Protein AF-A0A078JIL0-F1 (afdb_monomer)

Secondary structure (DSSP, 8-state):
--TT--EEEEEE-S-HH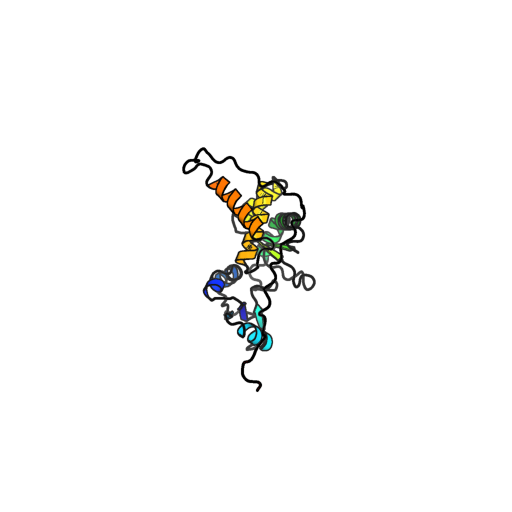HHHT-GGGHHHHHTT--EEEE-SHHHHHHHHHH-EETTEEEEETTSTT----GGGHHHHHHHHHHHHHHHHHHHHHHGGG-SEEEES--TTS-STTTTS-EEEE-TTSHHHHHHHHHHHH-TT-HHHHHHHHHHHHHHHHHTTPPPS-HHHHHHHHHHHHHHHHTTTT---TT-------------------PPPP------S---

Structure (mmCIF, N/CA/C/O backbone):
data_AF-A0A078JIL0-F1
#
_entry.id   AF-A0A078JIL0-F1
#
loop_
_atom_site.group_PDB
_atom_site.id
_atom_site.type_symbol
_atom_site.label_atom_id
_atom_site.label_alt_id
_atom_site.label_comp_id
_atom_site.label_asym_id
_atom_site.label_entity_id
_atom_site.label_seq_id
_atom_site.pdbx_PDB_ins_code
_atom_site.Cartn_x
_atom_site.Cartn_y
_atom_site.Cartn_z
_atom_site.occupancy
_atom_site.B_iso_or_equiv
_atom_site.auth_seq_id
_atom_site.auth_comp_id
_atom_site.auth_asym_id
_atom_site.auth_atom_id
_atom_site.pdbx_PDB_model_num
ATOM 1 N N . MET A 1 1 ? -12.314 -9.730 21.162 1.00 67.81 1 MET A N 1
ATOM 2 C CA . MET A 1 1 ? -11.232 -8.753 21.439 1.00 67.81 1 MET A CA 1
ATOM 3 C C . MET A 1 1 ? -10.181 -9.348 22.354 1.00 67.81 1 MET A C 1
ATOM 5 O O . MET A 1 1 ? -10.511 -9.734 23.473 1.00 67.81 1 MET A O 1
ATOM 9 N N . GLY A 1 2 ? -8.945 -9.432 21.860 1.00 70.81 2 GLY A N 1
ATOM 10 C CA . GLY A 1 2 ? -7.789 -9.872 22.643 1.00 70.81 2 GLY A CA 1
ATOM 11 C C . GLY A 1 2 ? -7.428 -8.885 23.757 1.00 70.81 2 GLY A C 1
ATOM 12 O O . GLY A 1 2 ? -7.808 -7.714 23.710 1.00 70.81 2 GLY A O 1
ATOM 13 N N . GLU A 1 3 ? -6.683 -9.351 24.760 1.00 68.12 3 GLU A N 1
ATOM 14 C CA . GLU A 1 3 ? -6.354 -8.571 25.967 1.00 68.12 3 GLU A CA 1
ATOM 15 C C . GLU A 1 3 ? -5.571 -7.276 25.661 1.00 68.12 3 GLU A C 1
ATOM 17 O O . GLU A 1 3 ? -5.754 -6.270 26.345 1.00 68.12 3 GLU A O 1
ATOM 22 N N . ASN A 1 4 ? -4.792 -7.254 24.572 1.00 71.50 4 ASN A N 1
ATOM 23 C CA . ASN A 1 4 ? -3.968 -6.110 24.158 1.00 71.50 4 ASN A CA 1
ATOM 24 C C . ASN A 1 4 ? -4.662 -5.144 23.174 1.00 71.50 4 ASN A C 1
ATOM 26 O O . ASN A 1 4 ? -4.072 -4.146 22.758 1.00 71.50 4 ASN A O 1
ATOM 30 N N . GLN A 1 5 ? -5.918 -5.397 22.792 1.00 79.62 5 GLN A N 1
ATOM 31 C CA . GLN A 1 5 ? -6.613 -4.595 21.785 1.00 79.62 5 GLN A CA 1
ATOM 32 C C . GLN A 1 5 ? -7.115 -3.258 22.364 1.00 79.62 5 GLN A C 1
ATOM 34 O O . GLN A 1 5 ? -8.039 -3.201 23.185 1.00 79.62 5 GLN A O 1
ATOM 39 N N . LYS A 1 6 ? -6.519 -2.143 21.919 1.00 82.19 6 LYS A N 1
ATOM 40 C CA . LYS A 1 6 ? -6.830 -0.783 22.407 1.00 82.19 6 LYS A CA 1
ATOM 41 C C . LYS A 1 6 ? -8.013 -0.117 21.685 1.00 82.19 6 LYS A C 1
ATOM 43 O O . LYS A 1 6 ? -8.635 0.769 22.269 1.00 82.19 6 LYS A O 1
ATOM 48 N N . ALA A 1 7 ? -8.361 -0.566 20.477 1.00 88.31 7 ALA A N 1
ATOM 49 C CA . ALA A 1 7 ? -9.376 0.053 19.621 1.00 88.31 7 ALA A CA 1
ATOM 50 C C . ALA A 1 7 ? -10.274 -0.971 18.903 1.00 88.31 7 ALA A C 1
ATOM 52 O O . ALA A 1 7 ? -9.952 -2.157 18.815 1.00 88.31 7 ALA A O 1
ATOM 53 N N . ILE A 1 8 ? -11.410 -0.496 18.389 1.00 91.06 8 ILE A N 1
ATOM 54 C CA . ILE A 1 8 ? -12.282 -1.241 17.479 1.00 91.06 8 ILE A CA 1
ATOM 55 C C . ILE A 1 8 ? -11.855 -0.907 16.052 1.00 91.06 8 ILE A C 1
ATOM 57 O O . ILE A 1 8 ? -12.024 0.227 15.607 1.00 91.06 8 ILE A O 1
ATOM 61 N N . TYR A 1 9 ? -11.300 -1.885 15.349 1.00 91.81 9 TYR A N 1
ATOM 62 C CA . TYR A 1 9 ? -10.817 -1.700 13.987 1.00 91.81 9 TYR A CA 1
ATOM 63 C C . TYR A 1 9 ? -11.948 -1.919 12.985 1.00 91.81 9 TYR A C 1
ATOM 65 O O . TYR A 1 9 ? -12.715 -2.878 13.114 1.00 91.81 9 TYR A O 1
ATOM 73 N N . TYR A 1 10 ? -12.060 -1.038 11.996 1.00 92.38 10 TYR A N 1
ATOM 74 C CA . TYR A 1 10 ? -13.044 -1.159 10.925 1.00 92.38 10 TYR A CA 1
ATOM 75 C C . TYR A 1 10 ? -12.437 -0.853 9.557 1.00 92.38 10 TYR A C 1
ATOM 77 O O . TYR A 1 10 ? -11.422 -0.169 9.459 1.00 92.38 10 TYR A O 1
ATOM 85 N N . LEU A 1 11 ? -13.082 -1.366 8.512 1.00 91.88 11 LEU A N 1
ATOM 86 C CA . LEU A 1 11 ? -12.765 -1.090 7.116 1.00 91.88 11 LEU A CA 1
ATOM 87 C C . LEU A 1 11 ? -14.054 -0.742 6.370 1.00 91.88 11 LEU A C 1
ATOM 89 O O . LEU A 1 11 ? -15.005 -1.527 6.390 1.00 91.88 11 LEU A O 1
ATOM 93 N N . VAL A 1 12 ? -14.065 0.410 5.702 1.00 89.94 12 VAL A N 1
ATOM 94 C CA . VAL A 1 12 ? -15.150 0.820 4.801 1.00 89.94 12 VAL A CA 1
ATOM 95 C C . VAL A 1 12 ? -14.868 0.273 3.409 1.00 89.94 12 VAL A C 1
ATOM 97 O O . VAL A 1 12 ? -13.796 0.508 2.858 1.00 89.94 12 VAL A O 1
ATOM 100 N N . THR A 1 13 ? -15.819 -0.464 2.839 1.00 89.00 13 THR A N 1
ATOM 101 C CA . THR A 1 13 ? -15.716 -1.015 1.478 1.00 89.00 13 THR A CA 1
ATOM 102 C C . THR A 1 13 ? -17.065 -1.009 0.771 1.00 89.00 13 THR A C 1
ATOM 104 O O . THR A 1 13 ? -18.107 -0.855 1.392 1.00 89.00 13 THR A O 1
ATOM 107 N N . ASP A 1 14 ? -17.050 -1.238 -0.536 1.00 87.25 14 ASP A N 1
ATOM 108 C CA . ASP A 1 14 ? -18.238 -1.412 -1.373 1.00 87.25 14 ASP A CA 1
ATOM 109 C C . ASP A 1 14 ? -18.895 -2.796 -1.224 1.00 87.25 14 ASP A C 1
ATOM 111 O O . ASP A 1 14 ? -20.084 -2.971 -1.492 1.00 87.25 14 ASP A O 1
ATOM 115 N N . SER A 1 15 ? -18.125 -3.818 -0.836 1.00 90.00 15 SER A N 1
ATOM 116 C CA . SER A 1 15 ? -18.624 -5.183 -0.712 1.00 90.00 15 SER A CA 1
ATOM 117 C C . SER A 1 15 ? -17.798 -6.035 0.245 1.00 90.00 15 SER A C 1
ATOM 119 O O . SER A 1 15 ? -16.582 -5.902 0.367 1.00 90.00 15 SER A O 1
ATOM 121 N N . LEU A 1 16 ? -18.444 -7.044 0.834 1.00 89.19 16 LEU A N 1
ATOM 122 C CA . LEU A 1 16 ? -17.782 -8.023 1.702 1.00 89.19 16 LEU A CA 1
ATOM 123 C C . LEU A 1 16 ? -16.664 -8.799 0.980 1.00 89.19 16 LEU A C 1
ATOM 125 O O . LEU A 1 16 ? -15.709 -9.255 1.607 1.00 89.19 16 LEU A O 1
ATOM 129 N N . LYS A 1 17 ? -16.773 -8.954 -0.346 1.00 89.19 17 LYS A N 1
ATOM 130 C CA . LYS A 1 17 ? -15.728 -9.579 -1.164 1.00 89.19 17 LYS A CA 1
ATOM 131 C C . LYS A 1 17 ? -14.487 -8.688 -1.238 1.00 89.19 17 LYS A C 1
ATOM 133 O O . LYS A 1 17 ? -13.397 -9.192 -1.000 1.00 89.19 17 LYS A O 1
ATOM 138 N N . SER A 1 18 ? -14.683 -7.402 -1.526 1.00 86.75 18 SER A N 1
ATOM 139 C CA . SER A 1 18 ? -13.628 -6.385 -1.573 1.00 86.75 18 SER A CA 1
ATOM 140 C C . SER A 1 18 ? -12.918 -6.261 -0.224 1.00 86.75 18 SER A C 1
ATOM 142 O O . SER A 1 18 ? -11.694 -6.370 -0.167 1.00 86.75 18 SER A O 1
ATOM 144 N N . ALA A 1 19 ? -13.692 -6.206 0.870 1.00 87.38 19 ALA A N 1
ATOM 145 C CA . ALA A 1 19 ? -13.164 -6.187 2.231 1.00 87.38 19 ALA A CA 1
ATOM 146 C C . ALA A 1 19 ? -12.194 -7.339 2.492 1.00 87.38 19 ALA A C 1
ATOM 148 O O . ALA A 1 19 ? -11.069 -7.104 2.905 1.00 87.38 19 ALA A O 1
ATOM 149 N N . LYS A 1 20 ? -12.587 -8.582 2.192 1.00 87.12 20 LYS A N 1
ATOM 150 C CA . LYS A 1 20 ? -11.756 -9.771 2.454 1.00 87.12 20 LYS A CA 1
ATOM 151 C C . LYS A 1 20 ? -10.456 -9.828 1.654 1.00 87.12 20 LYS A C 1
ATOM 153 O O . LYS A 1 20 ? -9.534 -10.515 2.079 1.00 87.12 20 LYS A O 1
ATOM 158 N N . SER A 1 21 ? -10.401 -9.177 0.495 1.00 86.44 21 SER A N 1
ATOM 159 C CA . SER A 1 21 ? -9.201 -9.104 -0.347 1.00 86.44 21 SER A CA 1
ATOM 160 C C . SER A 1 21 ? -8.357 -7.854 -0.098 1.00 86.44 21 SER A C 1
ATOM 162 O O . SER A 1 21 ? -7.352 -7.670 -0.780 1.00 86.44 21 SER A O 1
ATOM 164 N N . ALA A 1 22 ? -8.767 -6.980 0.824 1.00 87.25 22 ALA A N 1
ATOM 165 C CA . ALA A 1 22 ? -8.085 -5.719 1.052 1.00 87.25 22 ALA A CA 1
ATOM 166 C C . ALA A 1 22 ? -6.685 -5.947 1.657 1.00 87.25 22 ALA A C 1
ATOM 168 O O . ALA A 1 22 ? -6.565 -6.666 2.656 1.00 87.25 22 ALA A O 1
ATOM 169 N N . PRO A 1 23 ? -5.637 -5.293 1.121 1.00 85.62 23 PRO A N 1
ATOM 170 C CA . PRO A 1 23 ? -4.260 -5.477 1.591 1.00 85.62 23 PRO A CA 1
ATOM 171 C C . PRO A 1 23 ? -4.077 -5.044 3.054 1.00 85.62 23 PRO A C 1
ATOM 173 O O . PRO A 1 23 ? -3.276 -5.620 3.787 1.00 85.62 23 PRO A O 1
ATOM 176 N N . PHE A 1 24 ? -4.882 -4.084 3.518 1.00 84.38 24 PHE A N 1
ATOM 177 C CA . PHE A 1 24 ? -4.839 -3.561 4.886 1.00 84.38 24 PHE A CA 1
ATOM 178 C C . PHE A 1 24 ? -5.140 -4.617 5.961 1.00 84.38 24 PHE A C 1
ATOM 180 O O . PHE A 1 24 ? -4.780 -4.430 7.118 1.00 84.38 24 PHE A O 1
ATOM 187 N N . LEU A 1 25 ? -5.783 -5.737 5.608 1.00 86.75 25 LEU A N 1
ATOM 188 C CA . LEU A 1 25 ? -6.147 -6.778 6.571 1.00 86.75 25 LEU A CA 1
ATOM 189 C C . LEU A 1 25 ? -5.020 -7.752 6.906 1.00 86.75 25 LEU A C 1
ATOM 191 O O . LEU A 1 25 ? -5.106 -8.411 7.941 1.00 86.75 25 LEU A O 1
ATOM 195 N N . GLU A 1 26 ? -3.988 -7.875 6.069 1.00 83.69 26 GLU A N 1
ATOM 196 C CA . GLU A 1 26 ? -2.999 -8.955 6.191 1.00 83.69 26 GLU A CA 1
ATOM 197 C C . GLU A 1 26 ? -2.351 -8.993 7.582 1.00 83.69 26 GLU A C 1
ATOM 199 O O . GLU A 1 26 ? -2.325 -10.042 8.230 1.00 83.69 26 GLU A O 1
ATOM 204 N N . LYS A 1 27 ? -1.904 -7.833 8.085 1.00 80.88 27 LYS A N 1
ATOM 205 C CA . LYS A 1 27 ? -1.253 -7.716 9.400 1.00 80.88 27 LYS A CA 1
ATOM 206 C C . LYS A 1 27 ? -2.227 -7.975 10.557 1.00 80.88 27 LYS A C 1
ATOM 208 O O . LYS A 1 27 ? -1.832 -8.578 11.551 1.00 80.88 27 LYS A O 1
ATOM 213 N N . LEU A 1 28 ? -3.493 -7.562 10.437 1.00 85.56 28 LEU A N 1
ATOM 214 C CA . LEU A 1 28 ? -4.501 -7.782 11.484 1.00 85.56 28 LEU A CA 1
ATOM 215 C C . LEU A 1 28 ? -4.923 -9.250 11.558 1.00 85.56 28 LEU A C 1
ATOM 217 O O . LEU A 1 28 ? -5.034 -9.787 12.655 1.00 85.56 28 LEU A O 1
ATOM 221 N N . ILE A 1 29 ? -5.070 -9.920 10.411 1.00 85.69 29 ILE A N 1
ATOM 222 C CA . ILE A 1 29 ? -5.363 -11.358 10.345 1.00 85.69 29 ILE A CA 1
ATOM 223 C C . ILE A 1 29 ? -4.210 -12.165 10.953 1.00 85.69 29 ILE A C 1
ATOM 225 O O . ILE A 1 29 ? -4.453 -13.083 11.732 1.00 85.69 29 ILE A O 1
ATOM 229 N N . GLN A 1 30 ? -2.955 -11.811 10.651 1.00 83.19 30 GLN A N 1
ATOM 230 C CA . GLN A 1 30 ? -1.781 -12.471 11.242 1.00 83.19 30 GLN A CA 1
ATOM 231 C C . GLN A 1 30 ? -1.722 -12.328 12.770 1.00 83.19 30 GLN A C 1
ATOM 233 O O . GLN A 1 30 ? -1.252 -13.241 13.446 1.00 83.19 30 GLN A O 1
ATOM 238 N N . LYS A 1 31 ? -2.204 -11.201 13.307 1.00 81.94 31 LYS A N 1
ATOM 239 C CA . LYS A 1 31 ? -2.272 -10.923 14.750 1.00 81.94 31 LYS A CA 1
ATOM 240 C C . LYS A 1 31 ? -3.580 -11.387 15.411 1.00 81.94 31 LYS A C 1
ATOM 242 O O . LYS A 1 31 ? -3.782 -11.090 16.584 1.00 81.94 31 LYS A O 1
ATOM 247 N N . ASP A 1 32 ? -4.450 -12.094 14.683 1.00 85.50 32 ASP A N 1
ATOM 248 C CA . ASP A 1 32 ? -5.774 -12.546 15.149 1.00 85.50 32 ASP A CA 1
ATOM 249 C C . ASP A 1 32 ? -6.650 -11.397 15.699 1.00 85.50 32 ASP A C 1
ATOM 251 O O . ASP A 1 32 ? -7.356 -11.515 16.702 1.00 85.50 32 ASP A O 1
ATOM 255 N N . ILE A 1 33 ? -6.574 -10.230 15.049 1.00 87.62 33 ILE A N 1
ATOM 256 C CA . ILE A 1 33 ? -7.348 -9.038 15.402 1.00 87.62 33 ILE A CA 1
ATOM 257 C C . ILE A 1 33 ? -8.607 -8.974 14.536 1.00 87.62 33 ILE A C 1
ATOM 259 O O . ILE A 1 33 ? -8.550 -8.922 13.307 1.00 87.62 33 ILE A O 1
ATOM 263 N N . GLU A 1 34 ? -9.762 -8.922 15.196 1.00 89.81 34 GLU A N 1
ATOM 264 C CA . GLU A 1 34 ? -11.067 -8.797 14.543 1.00 89.81 34 GLU A CA 1
ATOM 265 C C . GLU A 1 34 ? -11.263 -7.395 13.937 1.00 89.81 34 GLU A C 1
ATOM 267 O O . GLU A 1 34 ? -11.002 -6.379 14.593 1.00 89.81 34 GLU A O 1
ATOM 272 N N . VAL A 1 35 ? -11.790 -7.348 12.707 1.00 91.88 35 VAL A N 1
ATOM 273 C CA . VAL A 1 35 ? -12.100 -6.113 11.967 1.00 91.88 35 VAL A CA 1
ATOM 274 C C . VAL A 1 35 ? -13.572 -6.092 11.569 1.00 91.88 35 VAL A C 1
ATOM 276 O O . VAL A 1 35 ? -14.095 -7.070 11.036 1.00 91.88 35 VAL A O 1
ATOM 279 N N . LEU A 1 36 ? -14.237 -4.961 11.803 1.00 92.81 36 LEU A N 1
ATOM 280 C CA . LEU A 1 36 ? -15.607 -4.714 11.357 1.00 92.81 36 LEU A CA 1
ATOM 281 C C . LEU A 1 36 ? -15.622 -4.255 9.895 1.00 92.81 36 LEU A C 1
ATOM 283 O O . LEU A 1 36 ? -14.975 -3.271 9.545 1.00 92.81 36 LEU A O 1
ATOM 287 N N . TYR A 1 37 ? -16.390 -4.933 9.047 1.00 93.75 37 TYR A N 1
ATOM 288 C CA . TYR A 1 37 ? -16.611 -4.492 7.670 1.00 93.75 37 TYR A CA 1
ATOM 289 C C . TYR A 1 37 ? -17.850 -3.614 7.601 1.00 93.75 37 TYR A C 1
ATOM 291 O O . TYR A 1 37 ? -18.946 -4.063 7.931 1.00 93.75 37 TYR A O 1
ATOM 299 N N . LEU A 1 38 ? -17.649 -2.376 7.167 1.00 93.38 38 LEU A N 1
ATOM 300 C CA . LEU A 1 38 ? -18.703 -1.408 6.909 1.00 93.38 38 LEU A CA 1
ATOM 301 C C . LEU A 1 38 ? -18.930 -1.402 5.399 1.00 93.38 38 LEU A C 1
ATOM 303 O O . LEU A 1 38 ? -18.015 -1.083 4.639 1.00 93.38 38 LEU A O 1
ATOM 307 N N . VAL A 1 39 ? -20.105 -1.850 4.968 1.00 92.75 39 VAL A N 1
ATOM 308 C CA . VAL A 1 39 ? -20.420 -2.054 3.541 1.00 92.75 39 VAL A CA 1
ATOM 309 C C . VAL A 1 39 ? -21.544 -1.151 3.060 1.00 92.75 39 VAL A C 1
ATOM 311 O O . VAL A 1 39 ? -21.754 -1.016 1.856 1.00 92.75 39 VAL A O 1
ATOM 314 N N . GLU A 1 40 ? -22.274 -0.526 3.984 1.00 91.50 40 GLU A N 1
ATOM 315 C CA . GLU A 1 40 ? -23.326 0.420 3.654 1.00 91.50 40 GLU A CA 1
ATOM 316 C C . GLU A 1 40 ? -22.821 1.859 3.843 1.00 91.50 40 GLU A C 1
ATOM 318 O O . GLU A 1 40 ? -22.166 2.157 4.842 1.00 91.50 40 GLU A O 1
ATOM 323 N N . PRO A 1 41 ? -23.166 2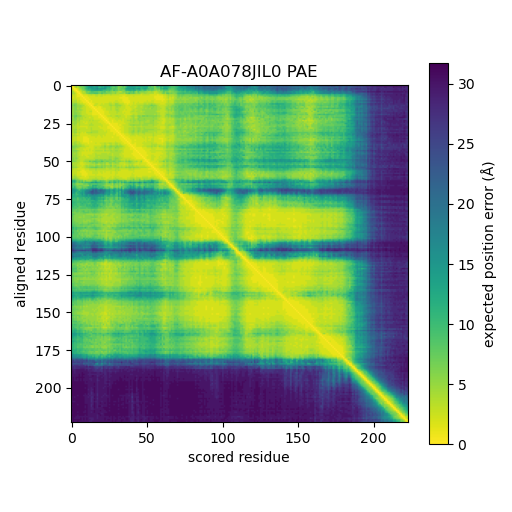.809 2.950 1.00 87.38 41 PRO A N 1
ATOM 324 C CA . PRO A 1 41 ? -22.742 4.208 3.086 1.00 87.38 41 PRO A CA 1
ATOM 325 C C . PRO A 1 41 ? -23.137 4.866 4.419 1.00 87.38 41 PRO A C 1
ATOM 327 O O . PRO A 1 41 ? -22.488 5.804 4.875 1.00 87.38 41 PRO A O 1
ATOM 330 N N . ILE A 1 42 ? -24.215 4.389 5.052 1.00 91.12 42 ILE A N 1
ATOM 331 C CA . ILE A 1 42 ? -24.677 4.898 6.349 1.00 91.12 42 ILE A CA 1
ATOM 332 C C . ILE A 1 42 ? -23.791 4.440 7.516 1.00 91.12 42 ILE A C 1
ATOM 334 O O . ILE A 1 42 ? -23.731 5.129 8.536 1.00 91.12 42 ILE A O 1
ATOM 338 N N . ASP A 1 43 ? -23.083 3.318 7.367 1.00 92.38 43 ASP A N 1
ATOM 339 C CA . ASP A 1 43 ? -22.259 2.724 8.419 1.00 92.38 43 ASP A CA 1
ATOM 340 C C . ASP A 1 43 ? -21.114 3.655 8.817 1.00 92.38 43 ASP A C 1
ATOM 342 O O . ASP A 1 43 ? -20.862 3.874 10.003 1.00 92.38 43 ASP A O 1
ATOM 346 N N . GLU A 1 44 ? -20.443 4.250 7.826 1.00 87.06 44 GLU A N 1
ATOM 347 C CA . GLU A 1 44 ? -19.331 5.168 8.065 1.00 87.06 44 GLU A CA 1
ATOM 348 C C . GLU A 1 44 ? -19.796 6.385 8.874 1.00 87.06 44 GLU A C 1
ATOM 350 O O . GLU A 1 44 ? -19.199 6.731 9.896 1.00 87.06 44 GLU A O 1
ATOM 355 N N . VAL A 1 45 ? -20.920 6.987 8.476 1.00 90.06 45 VAL A N 1
ATOM 356 C CA . VAL A 1 45 ? -21.515 8.132 9.177 1.00 90.06 45 VAL A CA 1
ATOM 357 C C . VAL A 1 45 ? -21.930 7.745 10.601 1.00 90.06 45 VAL A C 1
ATOM 359 O O . VAL A 1 45 ? -21.745 8.524 11.540 1.00 90.06 45 VAL A O 1
ATOM 362 N N . ALA A 1 46 ? -22.470 6.540 10.794 1.00 92.12 46 ALA A N 1
ATOM 363 C CA . ALA A 1 46 ? -22.858 6.047 12.110 1.00 92.12 46 ALA A CA 1
ATOM 364 C C . ALA A 1 46 ? -21.644 5.889 13.040 1.00 92.12 46 ALA A C 1
ATOM 366 O O . ALA A 1 46 ? -21.671 6.373 14.174 1.00 92.12 46 ALA A O 1
ATOM 367 N N . ILE A 1 47 ? -20.564 5.272 12.557 1.00 91.44 47 ILE A N 1
ATOM 368 C CA . ILE A 1 47 ? -19.338 5.055 13.333 1.00 91.44 47 ILE A CA 1
ATOM 369 C C . ILE A 1 47 ? -18.617 6.371 13.646 1.00 91.44 47 ILE A C 1
ATOM 371 O O . ILE A 1 47 ? -18.189 6.576 14.787 1.00 91.44 47 ILE A O 1
ATOM 375 N N . GLN A 1 48 ? -18.544 7.296 12.683 1.00 87.00 48 GLN A N 1
ATOM 376 C CA . GLN A 1 48 ? -17.961 8.625 12.896 1.00 87.00 48 GLN A CA 1
ATOM 377 C C . GLN A 1 48 ? -18.702 9.414 13.990 1.00 87.00 48 GLN A C 1
ATOM 379 O O . GLN A 1 48 ? -18.065 10.079 14.809 1.00 87.00 48 GLN A O 1
ATOM 384 N N . ASN A 1 49 ? -20.033 9.299 14.053 1.00 90.62 49 ASN A N 1
ATOM 385 C CA . ASN A 1 49 ? -20.846 9.947 15.086 1.00 90.62 49 ASN A CA 1
ATOM 386 C C . ASN A 1 49 ? -20.785 9.237 16.444 1.00 90.62 49 ASN A C 1
ATOM 388 O O . ASN A 1 49 ? -20.865 9.895 17.481 1.00 90.62 49 ASN A O 1
ATOM 392 N N . LEU A 1 50 ? -20.652 7.907 16.457 1.00 90.25 50 LEU A N 1
ATOM 393 C CA . LEU A 1 50 ? -20.590 7.124 17.691 1.00 90.25 50 LEU A CA 1
ATOM 394 C C . LEU A 1 50 ? -19.304 7.409 18.481 1.00 90.25 50 LEU A C 1
ATOM 396 O O . LEU A 1 50 ? -19.348 7.424 19.709 1.00 90.25 50 LEU A O 1
ATOM 400 N N . GLN A 1 51 ? -18.189 7.672 17.783 1.00 84.44 51 GLN A N 1
ATOM 401 C CA . GLN A 1 51 ? -16.834 7.962 18.292 1.00 84.44 51 GLN A CA 1
ATOM 402 C C . GLN A 1 51 ? -16.199 6.853 19.147 1.00 84.44 51 GLN A C 1
ATOM 404 O O . GLN A 1 51 ? -15.076 6.421 18.878 1.00 84.44 51 GLN A O 1
ATOM 409 N N . THR A 1 52 ? -16.893 6.388 20.187 1.00 91.19 52 THR A N 1
ATOM 410 C CA . THR A 1 52 ? -16.431 5.357 21.114 1.00 91.19 52 THR A CA 1
ATOM 411 C C . THR A 1 52 ? -17.541 4.381 21.479 1.00 91.19 52 THR A C 1
ATOM 413 O O . THR A 1 52 ? -18.711 4.739 21.584 1.00 91.19 52 THR A O 1
ATOM 416 N N . TYR A 1 53 ? -17.159 3.137 21.742 1.00 90.81 53 TYR A N 1
ATOM 417 C CA . TYR A 1 53 ? -18.035 2.126 22.317 1.00 90.81 53 TYR A CA 1
ATOM 418 C C . TYR A 1 53 ? -17.295 1.410 23.443 1.00 90.81 53 TYR A C 1
ATOM 420 O O . TYR A 1 53 ? -16.198 0.898 23.234 1.00 90.81 53 TYR A O 1
ATOM 428 N N . LYS A 1 54 ? -17.879 1.390 24.649 1.00 89.94 54 LYS A N 1
ATOM 429 C CA . LYS A 1 54 ? -17.247 0.817 25.856 1.00 89.94 54 LYS A CA 1
ATOM 430 C C . LYS A 1 54 ? -15.805 1.315 26.056 1.00 89.94 54 LYS A C 1
ATOM 432 O O . LYS A 1 54 ? -14.893 0.517 26.239 1.00 89.94 54 LYS A O 1
ATOM 437 N N . GLU A 1 55 ? -15.612 2.633 25.955 1.00 87.06 55 GLU A N 1
ATOM 438 C CA . GLU A 1 55 ? -14.312 3.318 26.105 1.00 87.06 55 GLU A CA 1
ATOM 439 C C . GLU A 1 55 ? -13.272 3.000 25.011 1.00 87.06 55 GLU A C 1
ATOM 441 O O . GLU A 1 55 ? -12.144 3.489 25.062 1.00 87.06 55 GLU A O 1
ATOM 446 N N . LYS A 1 56 ? -13.642 2.230 23.981 1.00 88.88 56 LYS A N 1
ATOM 447 C CA . LYS A 1 56 ? -12.789 1.932 22.826 1.00 88.88 56 LYS A CA 1
ATOM 448 C C . LYS A 1 56 ? -13.147 2.850 21.666 1.00 88.88 56 LYS A C 1
ATOM 450 O O . LYS A 1 56 ? -14.320 2.988 21.323 1.00 88.88 56 LYS A O 1
ATOM 455 N N . LYS A 1 57 ? -12.137 3.472 21.059 1.00 90.88 57 LYS A N 1
ATOM 456 C CA . LYS A 1 57 ? -12.292 4.285 19.844 1.00 90.88 57 LYS A CA 1
ATOM 457 C C . LYS A 1 57 ? -12.432 3.394 18.615 1.00 90.88 57 LYS A C 1
ATOM 459 O O . LYS A 1 57 ? -11.866 2.301 18.590 1.00 90.88 57 LYS A O 1
ATOM 464 N N . PHE A 1 58 ? -13.141 3.885 17.606 1.00 90.62 58 PHE A N 1
ATOM 465 C CA . PHE A 1 58 ? -13.137 3.285 16.277 1.00 90.62 58 PHE A CA 1
ATOM 466 C C . PHE A 1 58 ? -11.933 3.786 15.479 1.00 90.62 58 PHE A C 1
ATOM 468 O O . PHE A 1 58 ? -11.697 4.992 15.419 1.00 90.62 58 PHE A O 1
ATOM 475 N N . VAL A 1 59 ? -11.183 2.865 14.877 1.00 89.06 59 VAL A N 1
ATOM 476 C CA . VAL A 1 59 ? -9.994 3.153 14.066 1.00 89.06 59 VAL A CA 1
ATOM 477 C C . VAL A 1 59 ? -10.174 2.522 12.693 1.00 89.06 59 VAL A C 1
ATOM 479 O O . VAL A 1 59 ? -10.465 1.332 12.584 1.00 89.06 59 VAL A O 1
ATOM 482 N N . ASP A 1 60 ? -10.024 3.344 11.661 1.00 88.31 60 ASP A N 1
ATOM 483 C CA . ASP A 1 60 ? -10.083 2.919 10.267 1.00 88.31 60 ASP A CA 1
ATOM 484 C C . ASP A 1 60 ? -8.735 2.323 9.870 1.00 88.31 60 ASP A C 1
ATOM 486 O O . ASP A 1 60 ? -7.710 2.995 9.966 1.00 88.31 60 ASP A O 1
ATOM 490 N N . ILE A 1 61 ? -8.726 1.069 9.431 1.00 88.12 61 ILE A N 1
ATOM 491 C CA . ILE A 1 61 ? -7.479 0.380 9.077 1.00 88.12 61 ILE A CA 1
ATOM 492 C C . ILE A 1 61 ? -6.921 0.791 7.713 1.00 88.12 61 ILE A C 1
ATOM 494 O O . ILE A 1 61 ? -5.796 0.424 7.392 1.00 88.12 61 ILE A O 1
ATOM 498 N N . SER A 1 62 ? -7.700 1.507 6.896 1.00 82.94 62 SER A N 1
ATOM 499 C CA . SER A 1 62 ? -7.214 2.073 5.631 1.00 82.94 62 SER A CA 1
ATOM 500 C C . SER A 1 62 ? -6.411 3.363 5.834 1.00 82.94 62 SER A C 1
ATOM 502 O O . SER A 1 62 ? -5.795 3.867 4.894 1.00 82.94 62 SER A O 1
ATOM 504 N N . LYS A 1 63 ? -6.421 3.912 7.056 1.00 79.56 63 LYS A N 1
ATOM 505 C CA . LYS A 1 63 ? -5.704 5.135 7.409 1.00 79.56 63 LYS A CA 1
ATOM 506 C C . LYS A 1 63 ? -4.318 4.829 7.966 1.00 79.56 63 LYS A C 1
ATOM 508 O O . LYS A 1 63 ? -4.052 3.765 8.514 1.00 79.56 63 LYS A O 1
ATOM 513 N N . GLU A 1 64 ? -3.443 5.819 7.823 1.00 64.88 64 GLU A N 1
ATOM 514 C CA . GLU A 1 64 ? -2.027 5.776 8.208 1.00 64.88 64 GLU A CA 1
ATOM 515 C C . GLU A 1 64 ? -1.812 5.591 9.724 1.00 64.88 64 GLU A C 1
ATOM 517 O O . GLU A 1 64 ? -0.756 5.134 10.150 1.00 64.88 64 GLU A O 1
ATOM 522 N N . ASP A 1 65 ? -2.797 5.926 10.564 1.00 64.06 65 ASP A N 1
ATOM 523 C CA . ASP A 1 65 ? -2.656 5.995 12.021 1.00 64.06 65 ASP A CA 1
ATOM 524 C C . ASP A 1 65 ? -2.881 4.665 12.764 1.00 64.06 65 ASP A C 1
ATOM 526 O O . ASP A 1 65 ? -3.254 4.640 13.942 1.00 64.06 65 ASP A O 1
ATOM 530 N N . LEU A 1 66 ? -2.648 3.536 12.089 1.00 72.44 66 LEU A N 1
ATOM 531 C CA . LEU A 1 66 ? -2.937 2.219 12.639 1.00 72.44 66 LEU A CA 1
ATOM 532 C C . LEU A 1 66 ? -1.831 1.704 13.578 1.00 72.44 66 LEU A C 1
ATOM 534 O O . LEU A 1 66 ? -0.864 1.067 13.162 1.00 72.44 66 LEU A O 1
ATOM 538 N N . GLU A 1 67 ? -2.032 1.884 14.883 1.00 68.75 67 GLU A N 1
ATOM 539 C CA . GLU A 1 67 ? -1.170 1.304 15.919 1.00 68.75 67 GLU A CA 1
ATOM 540 C C . GLU A 1 67 ? -1.654 -0.096 16.344 1.00 68.75 67 GLU A C 1
ATOM 542 O O . GLU A 1 67 ? -2.746 -0.263 16.902 1.00 68.75 67 GLU A O 1
ATOM 547 N N . LEU A 1 68 ? -0.820 -1.119 16.105 1.00 69.94 68 LEU A N 1
ATOM 548 C CA . LEU A 1 68 ? -1.114 -2.534 16.403 1.00 69.94 68 LEU A CA 1
ATOM 549 C C . LEU A 1 68 ? -0.342 -3.099 17.615 1.00 69.94 68 LEU A C 1
ATOM 551 O O . LEU A 1 68 ? -0.260 -4.316 17.778 1.00 69.94 68 LEU A O 1
ATOM 555 N N . GLY A 1 69 ? 0.174 -2.231 18.488 1.00 62.47 69 GLY A N 1
ATOM 556 C CA . GLY A 1 69 ? 0.872 -2.612 19.723 1.00 62.47 69 GLY A CA 1
ATOM 557 C C . GLY A 1 69 ? 2.337 -3.036 19.537 1.00 62.47 69 GLY A C 1
ATOM 558 O O . GLY A 1 69 ? 2.783 -3.355 18.436 1.00 62.47 69 GLY A O 1
ATOM 559 N N . ASP A 1 70 ? 3.067 -3.040 20.655 1.00 56.91 70 ASP A N 1
ATOM 560 C CA . ASP A 1 70 ? 4.526 -2.835 20.720 1.00 56.91 70 ASP A CA 1
ATOM 561 C C . ASP A 1 70 ? 5.384 -4.107 20.521 1.00 56.91 70 ASP A C 1
ATOM 563 O O . ASP A 1 70 ? 6.608 -4.064 20.648 1.00 56.91 70 ASP A O 1
ATOM 567 N N . GLU A 1 71 ? 4.784 -5.267 20.227 1.00 56.19 71 GLU A N 1
ATOM 568 C CA . GLU A 1 71 ? 5.501 -6.559 20.261 1.00 56.19 71 GLU A CA 1
ATOM 569 C C . GLU A 1 71 ? 6.569 -6.737 19.158 1.00 56.19 71 GLU A C 1
ATOM 571 O O . GLU A 1 71 ? 7.455 -7.578 19.307 1.00 56.19 71 GLU A O 1
ATOM 576 N N . ASP A 1 72 ? 6.560 -5.920 18.097 1.00 61.25 72 ASP A N 1
ATOM 577 C CA . ASP A 1 72 ? 7.472 -6.051 16.945 1.00 61.25 72 ASP A CA 1
ATOM 578 C C . ASP A 1 72 ? 8.398 -4.837 16.714 1.00 61.25 72 ASP A C 1
ATOM 580 O O . ASP A 1 72 ? 9.043 -4.751 15.667 1.00 61.25 72 ASP A O 1
ATOM 584 N N . GLU A 1 73 ? 8.531 -3.912 17.676 1.00 66.62 73 GLU A N 1
ATOM 585 C CA . GLU A 1 73 ? 9.288 -2.659 17.475 1.00 66.62 73 GLU A CA 1
ATOM 586 C C . GLU A 1 73 ? 10.733 -2.866 16.983 1.00 66.62 73 GLU A C 1
ATOM 588 O O . GLU A 1 73 ? 11.254 -2.060 16.211 1.00 66.62 73 GLU A O 1
ATOM 593 N N . VAL A 1 74 ? 11.405 -3.935 17.424 1.00 67.94 74 VAL A N 1
ATOM 594 C CA . VAL A 1 74 ? 12.795 -4.217 17.025 1.00 67.94 74 VAL A CA 1
ATOM 595 C C . VAL A 1 74 ? 12.872 -4.580 15.542 1.00 67.94 74 VAL A C 1
ATOM 597 O O . VAL A 1 74 ? 13.670 -3.991 14.815 1.00 67.94 74 VAL A O 1
ATOM 600 N N . LYS A 1 75 ? 12.003 -5.485 15.076 1.00 70.25 75 LYS A N 1
ATOM 601 C CA . LYS A 1 75 ? 11.955 -5.897 13.666 1.00 70.25 75 LYS A CA 1
ATOM 602 C C . LYS A 1 75 ? 11.520 -4.750 12.766 1.00 70.25 75 LYS A C 1
ATOM 604 O O . LYS A 1 75 ? 12.065 -4.581 11.681 1.00 70.25 75 LYS A O 1
ATOM 609 N N . GLU A 1 76 ? 10.567 -3.939 13.223 1.00 73.44 76 GLU A N 1
ATOM 610 C CA . GLU A 1 76 ? 10.125 -2.765 12.473 1.00 73.44 76 GLU A CA 1
ATOM 611 C C . GLU A 1 76 ? 11.252 -1.738 12.324 1.00 73.44 76 GLU A C 1
ATOM 613 O O . GLU A 1 76 ? 11.436 -1.187 11.241 1.00 73.44 76 GLU A O 1
ATOM 618 N N . ARG A 1 77 ? 12.062 -1.509 13.367 1.00 75.38 77 ARG A N 1
ATOM 619 C CA . ARG A 1 77 ? 13.231 -0.618 13.276 1.00 75.38 77 ARG A CA 1
ATOM 620 C C . ARG A 1 77 ? 14.311 -1.161 12.343 1.00 75.38 77 ARG A C 1
ATOM 622 O O . ARG A 1 77 ? 14.861 -0.385 11.565 1.00 75.38 77 ARG A O 1
ATOM 629 N N . GLU A 1 78 ? 14.609 -2.456 12.403 1.00 79.06 78 GLU A N 1
ATOM 630 C CA . GLU A 1 78 ? 15.591 -3.092 11.514 1.00 79.06 78 GLU A CA 1
ATOM 631 C C . GLU A 1 78 ? 15.147 -3.017 10.048 1.00 79.06 78 GLU A C 1
ATOM 633 O O . GLU A 1 78 ? 15.909 -2.552 9.199 1.00 79.06 78 GLU A O 1
ATOM 638 N N . ALA A 1 79 ? 13.889 -3.360 9.760 1.00 78.25 79 ALA A N 1
ATOM 639 C CA . ALA A 1 79 ? 13.326 -3.253 8.418 1.00 78.25 79 ALA A CA 1
ATOM 640 C C . ALA A 1 79 ? 13.318 -1.799 7.917 1.00 78.25 79 ALA A C 1
ATOM 642 O O . ALA A 1 79 ? 13.711 -1.528 6.781 1.00 78.25 79 ALA A O 1
ATOM 643 N N . LYS A 1 80 ? 12.951 -0.833 8.768 1.00 79.88 80 LYS A N 1
ATOM 644 C CA . LYS A 1 80 ? 13.022 0.595 8.420 1.00 79.88 80 LYS A CA 1
ATOM 645 C C . LYS A 1 80 ? 14.438 1.016 8.045 1.00 79.88 80 LYS A C 1
ATOM 647 O O . LYS A 1 80 ? 14.608 1.729 7.064 1.00 79.88 80 LYS A O 1
ATOM 652 N N . GLN A 1 81 ? 15.453 0.572 8.785 1.00 83.62 81 GLN A N 1
ATOM 653 C CA . GLN A 1 81 ? 16.850 0.893 8.482 1.00 83.62 81 GLN A CA 1
ATOM 654 C C . GLN A 1 81 ? 17.333 0.230 7.188 1.00 83.62 81 GLN A C 1
ATOM 656 O O . GLN A 1 81 ? 18.011 0.874 6.389 1.00 83.62 81 GLN A O 1
ATOM 661 N N . GLU A 1 82 ? 16.972 -1.031 6.960 1.00 87.25 82 GLU A N 1
ATOM 662 C CA . GLU A 1 82 ? 17.412 -1.792 5.790 1.00 87.25 82 GLU A CA 1
ATOM 663 C C . GLU A 1 82 ? 16.808 -1.277 4.474 1.00 87.25 82 GLU A C 1
ATOM 665 O O . GLU A 1 82 ? 17.492 -1.265 3.441 1.00 87.25 82 GLU A O 1
ATOM 670 N N . PHE A 1 83 ? 15.539 -0.862 4.512 1.00 91.56 83 PHE A N 1
ATOM 671 C CA . PHE A 1 83 ? 14.767 -0.451 3.338 1.00 91.56 83 PHE A CA 1
ATOM 672 C C . PHE A 1 83 ? 14.654 1.069 3.177 1.00 91.56 83 PHE A C 1
ATOM 674 O O . PHE A 1 83 ? 14.046 1.521 2.212 1.00 91.56 83 PHE A O 1
ATOM 681 N N . ASN A 1 84 ? 15.276 1.869 4.052 1.00 90.50 84 ASN A N 1
ATOM 682 C CA . ASN A 1 84 ? 15.230 3.333 3.960 1.00 90.50 84 ASN A CA 1
ATOM 683 C C . ASN A 1 84 ? 15.688 3.842 2.582 1.00 90.50 84 ASN A C 1
ATOM 685 O O . ASN A 1 84 ? 15.001 4.623 1.933 1.00 90.50 84 ASN A O 1
ATOM 689 N N . LEU A 1 85 ? 16.803 3.295 2.081 1.00 92.56 85 LEU A N 1
ATOM 690 C CA . LEU A 1 85 ? 17.325 3.641 0.759 1.00 92.56 85 LEU A CA 1
ATOM 691 C C . LEU A 1 85 ? 16.322 3.330 -0.364 1.00 92.56 85 LEU A C 1
ATOM 693 O O . LEU A 1 85 ? 16.201 4.107 -1.307 1.00 92.56 85 LEU A O 1
ATOM 697 N N . LEU A 1 86 ? 15.606 2.205 -0.266 1.00 94.12 86 LEU A N 1
ATOM 698 C CA . LEU A 1 86 ? 14.583 1.840 -1.242 1.00 94.12 86 LEU A CA 1
ATOM 699 C C . LEU A 1 86 ? 13.396 2.806 -1.181 1.00 94.12 86 LEU A C 1
ATOM 701 O O . LEU A 1 86 ? 12.918 3.238 -2.225 1.00 94.12 86 LEU A O 1
ATOM 705 N N . CYS A 1 87 ? 12.935 3.153 0.021 1.00 93.38 87 CYS A N 1
ATOM 706 C CA . CYS A 1 87 ? 11.845 4.104 0.227 1.00 93.38 87 CYS A CA 1
ATOM 707 C C . CYS A 1 87 ? 12.178 5.477 -0.372 1.00 93.38 87 CYS A C 1
ATOM 709 O O . CYS A 1 87 ? 11.376 6.029 -1.126 1.00 93.38 87 CYS A O 1
ATOM 711 N N . ASP A 1 88 ? 13.378 5.995 -0.106 1.00 93.19 88 ASP A 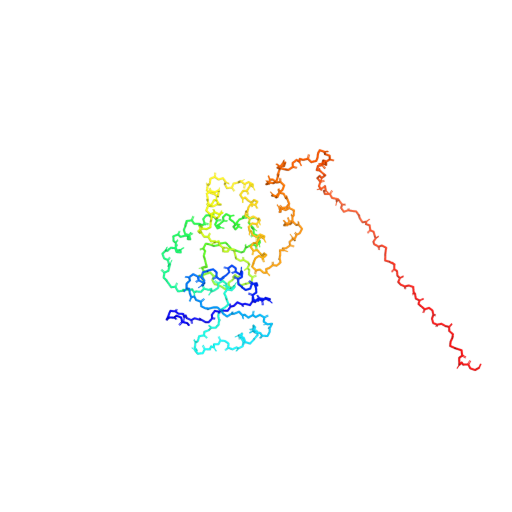N 1
ATOM 712 C CA . ASP A 1 88 ? 13.843 7.261 -0.676 1.00 93.19 88 ASP A CA 1
ATOM 713 C C . ASP A 1 88 ? 13.915 7.193 -2.206 1.00 93.19 88 ASP A C 1
ATOM 715 O O . ASP A 1 88 ? 13.446 8.100 -2.897 1.00 93.19 88 ASP A O 1
ATOM 719 N N . TRP A 1 89 ? 14.444 6.094 -2.747 1.00 94.31 89 TRP A N 1
ATOM 720 C CA . TRP A 1 89 ? 14.534 5.883 -4.189 1.00 94.31 89 TRP A CA 1
ATOM 721 C C . TRP A 1 89 ? 13.149 5.790 -4.851 1.00 94.31 89 TRP A C 1
ATOM 723 O O . TRP A 1 89 ? 12.896 6.462 -5.849 1.00 94.31 89 TRP A O 1
ATOM 733 N N . MET A 1 90 ? 12.202 5.054 -4.259 1.00 94.38 90 MET A N 1
ATOM 734 C CA . MET A 1 90 ? 10.813 5.000 -4.729 1.00 94.38 90 MET A CA 1
ATOM 735 C C . MET A 1 90 ? 10.137 6.372 -4.667 1.00 94.38 90 MET A C 1
ATOM 737 O O . MET A 1 90 ? 9.430 6.749 -5.599 1.00 94.38 90 MET A O 1
ATOM 741 N N . LYS A 1 91 ? 10.363 7.150 -3.600 1.00 93.69 91 LYS A N 1
ATOM 742 C CA . LYS A 1 91 ? 9.816 8.507 -3.467 1.00 93.69 91 LYS A CA 1
ATOM 743 C C . LYS A 1 91 ? 10.362 9.456 -4.536 1.00 93.69 91 LYS A C 1
ATOM 745 O O . LYS A 1 91 ? 9.607 10.292 -5.035 1.00 93.69 91 LYS A O 1
ATOM 750 N N . GLN A 1 92 ? 11.649 9.347 -4.869 1.00 93.31 92 GLN A N 1
ATOM 751 C CA . GLN A 1 92 ? 12.265 10.114 -5.953 1.00 93.31 92 GLN A CA 1
ATOM 752 C C . GLN A 1 92 ? 11.675 9.717 -7.307 1.00 93.31 92 GLN A C 1
ATOM 754 O O . GLN A 1 92 ? 11.280 10.592 -8.072 1.00 93.31 92 GLN A O 1
ATOM 759 N N . GLN A 1 93 ? 11.546 8.413 -7.563 1.00 92.38 93 GLN A N 1
ATOM 760 C CA . GLN A 1 93 ? 11.026 7.891 -8.824 1.00 92.38 93 GLN A CA 1
ATOM 761 C C . GLN A 1 93 ? 9.550 8.247 -9.051 1.00 92.38 93 GLN A C 1
ATOM 763 O O . GLN A 1 93 ? 9.156 8.609 -10.156 1.00 92.38 93 GLN A O 1
ATOM 768 N N . LEU A 1 94 ? 8.731 8.166 -8.002 1.00 92.31 94 LEU A N 1
ATOM 769 C CA . LEU A 1 94 ? 7.298 8.453 -8.073 1.00 92.31 94 LEU A CA 1
ATOM 770 C C . LEU A 1 94 ? 6.980 9.952 -7.996 1.00 92.31 94 LEU A C 1
ATOM 772 O O . LEU A 1 94 ? 5.856 10.349 -8.305 1.00 92.31 94 LEU A O 1
ATOM 776 N N . GLY A 1 95 ? 7.939 10.790 -7.591 1.00 92.25 95 GLY A N 1
ATOM 777 C CA . GLY A 1 95 ? 7.769 12.239 -7.530 1.00 92.25 95 GLY A CA 1
ATOM 778 C C . GLY A 1 95 ? 6.519 12.636 -6.743 1.00 92.25 95 GLY A C 1
ATOM 779 O O . GLY A 1 95 ? 6.289 12.150 -5.635 1.00 92.25 95 GLY A O 1
ATOM 780 N N . ASP A 1 96 ? 5.688 13.498 -7.318 1.00 90.81 96 ASP A N 1
ATOM 781 C CA . ASP A 1 96 ? 4.499 14.045 -6.653 1.00 90.81 96 ASP A CA 1
ATOM 782 C C . ASP A 1 96 ? 3.330 13.055 -6.518 1.00 90.81 96 ASP A C 1
ATOM 784 O O . ASP A 1 96 ? 2.357 13.350 -5.821 1.00 90.81 96 ASP A O 1
ATOM 788 N N . LYS A 1 97 ? 3.427 11.857 -7.115 1.00 90.06 97 LYS A N 1
ATOM 789 C CA . LYS A 1 97 ? 2.402 10.809 -6.978 1.00 90.06 97 LYS A CA 1
ATOM 790 C C . LYS A 1 97 ? 2.246 10.349 -5.523 1.00 90.06 97 LYS A C 1
ATOM 792 O O . LYS A 1 97 ? 1.135 10.052 -5.085 1.00 90.06 97 LYS A O 1
ATOM 797 N N . VAL A 1 98 ? 3.349 10.329 -4.766 1.00 90.75 98 VAL A N 1
ATOM 798 C CA . VAL A 1 98 ? 3.386 9.940 -3.347 1.00 90.75 98 VAL A CA 1
ATOM 799 C C . VAL A 1 98 ? 4.056 11.021 -2.508 1.00 90.75 98 VAL A C 1
ATOM 801 O O . VAL A 1 98 ? 5.074 11.593 -2.892 1.00 90.75 98 VAL A O 1
ATOM 804 N N . ALA A 1 99 ? 3.516 11.296 -1.326 1.00 89.00 99 ALA A N 1
ATOM 805 C CA . ALA A 1 99 ? 4.136 12.211 -0.372 1.00 89.00 99 ALA A CA 1
ATOM 806 C C . ALA A 1 99 ? 5.270 11.553 0.413 1.00 89.00 99 ALA A C 1
ATOM 808 O O . ALA A 1 99 ? 6.258 12.216 0.720 1.00 89.00 99 ALA A O 1
ATOM 809 N N . LYS A 1 100 ? 5.144 10.256 0.697 1.00 88.62 100 LYS A N 1
ATOM 810 C CA . LYS A 1 100 ? 6.122 9.469 1.446 1.00 88.62 100 LYS A CA 1
ATOM 811 C C . LYS A 1 100 ? 6.071 8.017 0.979 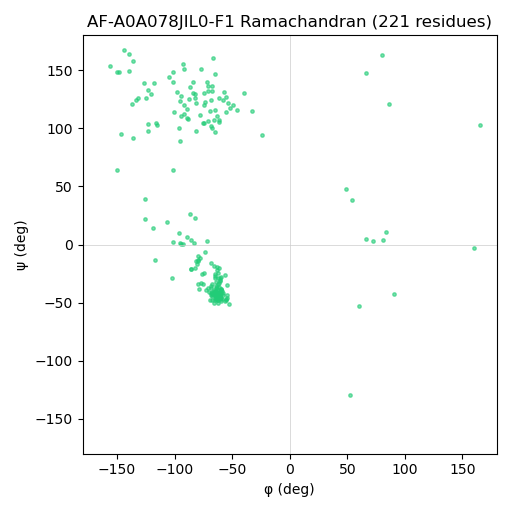1.00 88.62 100 LYS A C 1
ATOM 813 O O . LYS A 1 100 ? 5.007 7.535 0.597 1.00 88.62 100 LYS A O 1
ATOM 818 N N . ALA A 1 101 ? 7.211 7.340 1.025 1.00 90.19 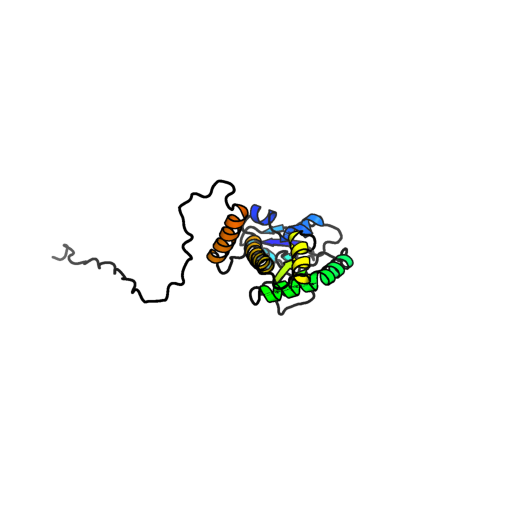101 ALA A N 1
ATOM 819 C CA . ALA A 1 101 ? 7.286 5.887 0.967 1.00 90.19 101 ALA A CA 1
ATOM 820 C C . ALA A 1 101 ? 7.899 5.388 2.281 1.00 90.19 101 ALA A C 1
ATOM 822 O O . ALA A 1 101 ? 8.813 6.028 2.805 1.00 90.19 101 ALA A O 1
ATOM 823 N N . GLN A 1 102 ? 7.380 4.298 2.843 1.00 88.44 102 GLN A N 1
ATOM 824 C CA . GLN A 1 102 ? 7.874 3.754 4.108 1.00 88.44 102 GLN A CA 1
ATOM 825 C C . GLN A 1 102 ? 7.738 2.234 4.185 1.00 88.44 102 GLN A C 1
ATOM 827 O O . GLN A 1 102 ? 6.808 1.643 3.640 1.00 88.44 102 GLN A O 1
ATOM 832 N N . ALA A 1 103 ? 8.673 1.608 4.896 1.00 81.75 103 ALA A N 1
ATOM 833 C CA . ALA A 1 103 ? 8.592 0.208 5.275 1.00 81.75 103 ALA A CA 1
ATOM 834 C C . ALA A 1 103 ? 7.846 0.116 6.610 1.00 81.75 103 ALA A C 1
ATOM 836 O O . ALA A 1 103 ? 8.406 0.490 7.642 1.00 81.75 103 ALA A O 1
ATOM 837 N N . LEU A 1 104 ? 6.609 -0.389 6.561 1.00 71.81 104 LEU A N 1
ATOM 838 C CA . LEU A 1 104 ? 5.656 -0.470 7.678 1.00 71.81 104 LEU A CA 1
ATOM 839 C C . LEU A 1 104 ? 5.165 0.896 8.204 1.00 71.81 104 LEU A C 1
ATOM 841 O O . LEU A 1 104 ? 5.904 1.882 8.213 1.00 71.81 104 LEU A O 1
ATOM 845 N N . GLY A 1 105 ? 3.912 0.924 8.673 1.00 65.62 105 GLY A N 1
ATOM 846 C CA . GLY A 1 105 ? 3.267 2.106 9.245 1.00 65.62 105 GLY A CA 1
ATOM 847 C C . GLY A 1 105 ? 4.101 2.763 10.343 1.00 65.62 105 GLY A C 1
ATOM 848 O O . GLY A 1 105 ? 4.414 2.154 11.367 1.00 65.62 105 GLY A O 1
ATOM 849 N N . ASP A 1 106 ? 4.500 4.012 10.111 1.00 60.81 106 ASP A N 1
ATOM 850 C CA . ASP A 1 106 ? 5.134 4.862 11.110 1.00 60.81 106 ASP A CA 1
ATOM 851 C C . ASP A 1 106 ? 4.248 6.071 11.392 1.00 60.81 106 ASP A C 1
ATOM 853 O O . ASP A 1 106 ? 4.205 7.027 10.615 1.00 60.81 106 ASP A O 1
ATOM 857 N N . THR A 1 107 ? 3.584 6.037 12.544 1.00 57.34 107 THR A N 1
ATOM 858 C CA . THR A 1 107 ? 2.716 7.100 13.044 1.00 57.34 107 THR A CA 1
ATOM 859 C C . THR A 1 107 ? 3.466 8.338 13.523 1.00 57.34 107 THR A C 1
ATOM 861 O O . THR A 1 107 ? 2.821 9.242 14.023 1.00 57.34 107 THR A O 1
ATOM 864 N N . SER A 1 108 ? 4.795 8.452 13.422 1.00 58.44 108 SER A N 1
ATOM 865 C CA . SER A 1 108 ? 5.527 9.592 14.010 1.00 58.44 108 SER A CA 1
ATOM 866 C C . SER A 1 108 ? 5.485 10.893 13.191 1.00 58.44 108 SER A C 1
ATOM 868 O O . SER A 1 108 ? 5.827 11.958 13.705 1.00 58.44 108 SER A O 1
ATOM 870 N N . SER A 1 109 ? 5.060 10.857 11.924 1.00 56.03 109 SER A N 1
ATOM 871 C CA . SER A 1 109 ? 5.097 12.017 11.013 1.00 56.03 109 SER A CA 1
ATOM 872 C C . SER A 1 109 ? 3.714 12.671 10.873 1.00 56.03 109 SER A C 1
ATOM 874 O O . SER A 1 109 ? 3.084 12.658 9.822 1.00 56.03 109 SER A O 1
ATOM 876 N N . LEU A 1 110 ? 3.217 13.202 11.987 1.00 60.28 110 LEU A N 1
ATOM 877 C CA . LEU A 1 110 ? 1.802 13.500 12.201 1.00 60.28 110 LEU A CA 1
ATOM 878 C C . LEU A 1 110 ? 1.377 14.860 11.628 1.00 60.28 110 LEU A C 1
ATOM 880 O O . LEU A 1 110 ? 2.059 15.872 11.771 1.00 60.28 110 LEU A O 1
ATOM 884 N N . GLU A 1 111 ? 0.179 14.867 11.040 1.00 57.16 111 GLU A N 1
ATOM 885 C CA . GLU A 1 111 ? -0.691 16.024 10.765 1.00 57.16 111 GLU A CA 1
ATOM 886 C C . GLU A 1 111 ? -0.529 16.740 9.410 1.00 57.16 111 GLU A C 1
ATOM 888 O O . GLU A 1 111 ? -1.543 17.011 8.765 1.00 57.16 111 GLU A O 1
ATOM 893 N N . PHE A 1 112 ? 0.688 16.981 8.909 1.00 61.62 112 PHE A N 1
ATOM 894 C CA . PHE A 1 112 ? 0.889 17.694 7.626 1.00 61.62 112 PHE A CA 1
ATOM 895 C C . PHE A 1 112 ? 0.685 16.824 6.371 1.00 61.62 112 PHE A C 1
ATOM 897 O O . PHE A 1 112 ? 0.566 17.352 5.262 1.00 61.62 112 PHE A O 1
ATOM 904 N N . MET A 1 113 ? 0.645 15.498 6.535 1.00 63.25 113 MET A N 1
ATOM 905 C CA . MET A 1 113 ? 0.447 14.536 5.443 1.00 63.25 113 MET A CA 1
ATOM 906 C C . MET A 1 113 ? -1.015 14.108 5.261 1.00 63.25 113 MET A C 1
ATOM 908 O O . MET A 1 113 ? -1.307 13.334 4.351 1.00 63.25 113 MET A O 1
ATOM 912 N N . ARG A 1 114 ? -1.956 14.651 6.056 1.00 63.44 114 ARG A N 1
ATOM 913 C CA . ARG A 1 114 ? -3.392 14.368 5.887 1.00 63.44 114 ARG A CA 1
ATOM 914 C C . ARG A 1 114 ? -3.838 14.683 4.456 1.00 63.44 114 ARG A C 1
ATOM 916 O O . ARG A 1 114 ? -3.620 15.784 3.956 1.00 63.44 114 ARG A O 1
ATOM 923 N N . GLY A 1 115 ? -4.474 13.704 3.814 1.00 68.88 115 GLY A N 1
ATOM 924 C CA . GLY A 1 115 ? -4.963 13.806 2.436 1.00 68.88 115 GLY A CA 1
ATOM 925 C C . GLY A 1 115 ? -3.903 13.577 1.354 1.00 68.88 115 GLY A C 1
ATOM 926 O O . GLY A 1 115 ? -4.221 13.711 0.175 1.00 68.88 115 GLY A O 1
ATOM 927 N N . ARG A 1 116 ? -2.660 13.230 1.715 1.00 79.25 116 ARG A N 1
ATOM 928 C CA . ARG A 1 116 ? -1.623 12.851 0.749 1.00 79.25 116 ARG A CA 1
ATOM 929 C C . ARG A 1 116 ? -1.450 11.334 0.688 1.00 79.25 116 ARG A C 1
ATOM 931 O O . ARG A 1 116 ? -1.621 10.644 1.684 1.00 79.25 116 ARG A O 1
ATOM 938 N N . ARG A 1 117 ? -1.083 10.823 -0.491 1.00 85.88 117 ARG A N 1
ATOM 939 C CA . ARG A 1 117 ? -0.837 9.390 -0.718 1.00 85.88 117 ARG A CA 1
ATOM 940 C C . ARG A 1 117 ? 0.497 8.973 -0.097 1.00 85.88 117 ARG A C 1
ATOM 942 O O . ARG A 1 117 ? 1.517 9.616 -0.355 1.00 85.88 117 ARG A O 1
ATOM 949 N N . ILE A 1 118 ? 0.494 7.895 0.679 1.00 87.19 118 ILE A N 1
ATOM 950 C CA . ILE A 1 118 ? 1.692 7.299 1.280 1.00 87.19 118 ILE A CA 1
ATOM 951 C C . ILE A 1 118 ? 1.799 5.864 0.789 1.00 87.19 118 ILE A C 1
ATOM 953 O O . ILE A 1 118 ? 0.824 5.120 0.825 1.00 87.19 118 ILE A O 1
ATOM 957 N N . LEU A 1 119 ? 2.977 5.500 0.289 1.00 90.75 119 LEU A N 1
ATOM 958 C CA . LEU A 1 119 ? 3.255 4.158 -0.200 1.00 90.75 119 LEU A CA 1
ATOM 959 C C . LEU A 1 119 ? 3.887 3.329 0.916 1.00 90.75 119 LEU A C 1
ATOM 961 O O . LEU A 1 119 ? 5.036 3.561 1.293 1.00 90.75 119 LEU A O 1
ATOM 965 N N . GLU A 1 120 ? 3.147 2.349 1.422 1.00 88.94 120 GLU A N 1
ATOM 966 C CA . GLU A 1 120 ? 3.681 1.373 2.368 1.00 88.94 120 GLU A CA 1
ATOM 967 C C . GLU A 1 120 ? 4.151 0.121 1.638 1.00 88.94 120 GLU A C 1
ATOM 969 O O . GLU A 1 120 ? 3.414 -0.471 0.848 1.00 88.94 120 GLU A O 1
ATOM 974 N N . ILE A 1 121 ? 5.391 -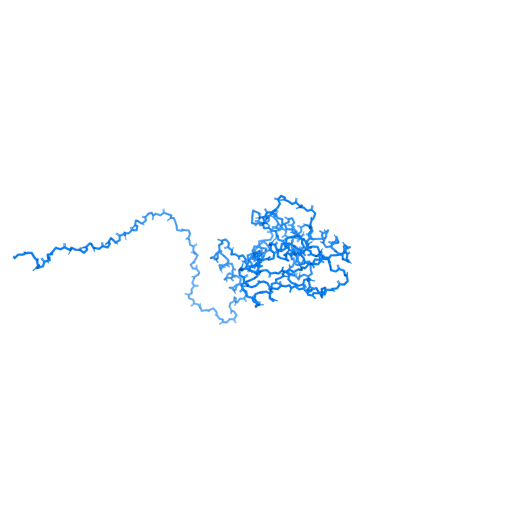0.285 1.904 1.00 91.06 121 ILE A N 1
ATOM 975 C CA . ILE A 1 121 ? 5.969 -1.501 1.331 1.00 91.06 121 ILE A CA 1
ATOM 976 C C . ILE A 1 121 ? 6.022 -2.618 2.368 1.00 91.06 121 ILE A C 1
ATOM 978 O O . ILE A 1 121 ? 6.301 -2.379 3.544 1.00 91.06 121 ILE A O 1
ATOM 982 N N . ASN A 1 122 ? 5.805 -3.849 1.902 1.00 89.75 122 ASN A N 1
ATOM 983 C CA . ASN A 1 122 ? 6.015 -5.064 2.682 1.00 89.75 122 ASN A CA 1
ATOM 984 C C . ASN A 1 122 ? 7.472 -5.547 2.509 1.00 89.75 122 ASN A C 1
ATOM 986 O O . ASN A 1 122 ? 7.803 -6.063 1.435 1.00 89.75 122 ASN A O 1
ATOM 990 N N . PRO A 1 123 ? 8.336 -5.436 3.538 1.00 89.12 123 PRO A N 1
ATOM 991 C CA . PRO A 1 123 ? 9.747 -5.823 3.449 1.00 89.12 123 PRO A CA 1
ATOM 992 C C . PRO A 1 123 ? 9.964 -7.311 3.166 1.00 89.12 123 PRO A C 1
ATOM 994 O O . PRO A 1 123 ? 11.000 -7.693 2.623 1.00 89.12 123 PRO A O 1
ATOM 997 N N . ASP A 1 124 ? 8.996 -8.163 3.508 1.00 87.62 124 ASP A N 1
ATOM 998 C CA . ASP A 1 124 ? 9.114 -9.607 3.334 1.00 87.62 124 ASP A CA 1
ATOM 999 C C . ASP A 1 124 ? 8.831 -10.072 1.906 1.00 87.62 124 ASP A C 1
ATOM 1001 O O . ASP A 1 124 ? 9.241 -11.177 1.528 1.00 87.62 124 ASP A O 1
ATOM 1005 N N . HIS A 1 125 ? 8.195 -9.222 1.097 1.00 91.81 125 HIS A N 1
ATOM 1006 C CA . HIS A 1 125 ? 7.775 -9.568 -0.250 1.00 91.81 125 HIS A CA 1
ATOM 1007 C C . HIS A 1 125 ? 8.981 -9.706 -1.209 1.00 91.81 125 HIS A C 1
ATOM 1009 O O . HIS A 1 125 ? 9.814 -8.797 -1.272 1.00 91.81 125 HIS A O 1
ATOM 1015 N N . PRO A 1 126 ? 9.076 -10.786 -2.019 1.00 93.75 126 PRO A N 1
ATOM 1016 C CA . PRO A 1 126 ? 10.219 -11.025 -2.909 1.00 93.75 126 PRO A CA 1
ATOM 1017 C C . PRO A 1 126 ? 10.525 -9.859 -3.857 1.00 93.75 126 PRO A C 1
ATOM 1019 O O . PRO A 1 126 ? 11.671 -9.439 -3.953 1.00 93.75 126 PRO A O 1
ATOM 1022 N N . ILE A 1 127 ? 9.493 -9.265 -4.471 1.00 93.81 127 ILE A N 1
ATOM 1023 C CA . ILE A 1 127 ? 9.658 -8.107 -5.371 1.00 93.81 127 ILE A CA 1
ATOM 1024 C C . ILE A 1 127 ? 10.305 -6.920 -4.642 1.00 93.81 127 ILE A C 1
ATOM 1026 O O . ILE A 1 127 ? 11.146 -6.235 -5.210 1.00 93.81 127 ILE A O 1
ATOM 1030 N N . ILE A 1 128 ? 9.949 -6.680 -3.377 1.00 94.75 128 ILE A N 1
ATOM 1031 C CA . ILE A 1 128 ? 10.501 -5.566 -2.596 1.00 94.75 128 ILE A CA 1
ATOM 1032 C C . ILE A 1 128 ? 11.971 -5.827 -2.249 1.00 94.75 128 ILE A C 1
ATOM 1034 O O . ILE A 1 128 ? 12.790 -4.912 -2.317 1.00 94.75 128 ILE A O 1
ATOM 1038 N N . LYS A 1 129 ? 12.336 -7.080 -1.957 1.00 93.62 129 LYS A N 1
ATOM 1039 C CA . LYS A 1 129 ? 13.734 -7.490 -1.745 1.00 93.62 129 LYS A CA 1
ATOM 1040 C C . LYS A 1 129 ? 14.572 -7.328 -3.016 1.00 93.62 129 LYS A C 1
ATOM 1042 O O . LYS A 1 129 ? 15.667 -6.770 -2.949 1.00 93.62 129 LYS A O 1
ATOM 1047 N N . ASP A 1 130 ? 14.039 -7.735 -4.164 1.00 94.00 130 ASP A N 1
ATOM 1048 C CA . ASP A 1 130 ? 14.707 -7.580 -5.460 1.00 94.00 130 ASP A CA 1
ATOM 1049 C C . ASP A 1 130 ? 14.869 -6.101 -5.837 1.00 94.00 130 ASP A C 1
ATOM 1051 O O . ASP A 1 130 ? 15.946 -5.688 -6.267 1.00 94.00 130 ASP A O 1
ATOM 1055 N N . LEU A 1 131 ? 13.848 -5.270 -5.597 1.00 94.25 131 LEU A N 1
ATOM 1056 C CA . LEU A 1 131 ? 13.938 -3.821 -5.793 1.00 94.25 131 LEU A CA 1
ATOM 1057 C C . LEU A 1 131 ? 14.955 -3.171 -4.844 1.00 94.25 131 LEU A C 1
ATOM 1059 O O . LEU A 1 131 ? 15.694 -2.287 -5.272 1.00 94.25 131 LEU A O 1
ATOM 1063 N N . ASN A 1 132 ? 15.064 -3.633 -3.593 1.00 94.06 132 ASN A N 1
ATOM 1064 C CA . ASN A 1 132 ? 16.097 -3.168 -2.658 1.00 94.06 132 ASN A CA 1
ATOM 1065 C C . ASN A 1 132 ? 17.512 -3.516 -3.153 1.00 94.06 132 ASN A C 1
ATOM 1067 O O . ASN A 1 132 ? 18.455 -2.744 -2.988 1.00 94.06 132 ASN A O 1
ATOM 1071 N N . ALA A 1 133 ? 17.686 -4.682 -3.779 1.00 93.56 133 ALA A N 1
ATOM 1072 C CA . ALA A 1 133 ? 18.952 -5.043 -4.409 1.00 93.56 133 ALA A CA 1
ATOM 1073 C C . ALA A 1 133 ? 19.218 -4.196 -5.666 1.00 93.56 133 ALA A C 1
ATOM 1075 O O . ALA A 1 133 ? 20.345 -3.742 -5.874 1.00 93.56 133 ALA A O 1
ATOM 1076 N N . ALA A 1 134 ? 18.193 -3.949 -6.484 1.00 92.44 134 ALA A N 1
ATOM 1077 C CA . ALA A 1 134 ? 18.298 -3.124 -7.682 1.00 92.44 134 ALA A CA 1
ATOM 1078 C C . ALA A 1 134 ? 18.664 -1.673 -7.344 1.00 92.44 134 ALA A C 1
ATOM 1080 O O . ALA A 1 134 ? 19.586 -1.134 -7.949 1.00 92.44 134 ALA A O 1
ATOM 1081 N N . CYS A 1 135 ? 18.045 -1.064 -6.328 1.00 91.75 135 CYS A N 1
ATOM 1082 C CA . CYS A 1 135 ? 18.351 0.316 -5.941 1.00 91.75 135 CYS A CA 1
ATOM 1083 C C . CYS A 1 135 ? 19.794 0.478 -5.424 1.00 91.75 135 CYS A C 1
ATOM 1085 O O . CYS A 1 135 ? 20.398 1.533 -5.597 1.00 91.75 135 CYS A O 1
ATOM 1087 N N . LYS A 1 136 ? 20.377 -0.575 -4.830 1.00 91.31 136 LYS A N 1
ATOM 1088 C CA . LYS A 1 136 ? 21.770 -0.592 -4.349 1.00 91.31 136 LYS A CA 1
ATOM 1089 C C . LYS A 1 136 ? 22.786 -0.807 -5.472 1.00 91.31 136 LYS A C 1
ATOM 1091 O O . LYS A 1 136 ? 23.861 -0.215 -5.438 1.00 91.31 136 LYS A O 1
ATOM 1096 N N . ASN A 1 137 ? 22.466 -1.664 -6.441 1.00 92.94 137 ASN A N 1
ATOM 1097 C CA . ASN A 1 137 ? 23.428 -2.133 -7.444 1.00 92.94 137 ASN A CA 1
ATOM 1098 C C . ASN A 1 137 ? 23.286 -1.450 -8.814 1.00 92.94 137 ASN A C 1
ATOM 1100 O O . ASN A 1 137 ? 24.261 -1.358 -9.554 1.00 92.94 137 ASN A O 1
ATOM 1104 N N . ALA A 1 138 ? 22.080 -1.007 -9.167 1.00 91.19 138 ALA A N 1
ATOM 1105 C CA . ALA A 1 138 ? 21.735 -0.431 -10.464 1.00 91.19 138 ALA A CA 1
ATOM 1106 C C . ALA A 1 138 ? 20.597 0.611 -10.327 1.00 91.19 138 ALA A C 1
ATOM 1108 O O . ALA A 1 138 ? 19.513 0.412 -10.879 1.00 91.19 138 ALA A O 1
ATOM 1109 N N . PRO A 1 139 ? 20.822 1.729 -9.606 1.00 86.12 139 PRO A N 1
ATOM 1110 C CA . PRO A 1 139 ? 19.783 2.727 -9.318 1.00 86.12 139 PRO A CA 1
ATOM 1111 C C . PRO A 1 139 ? 19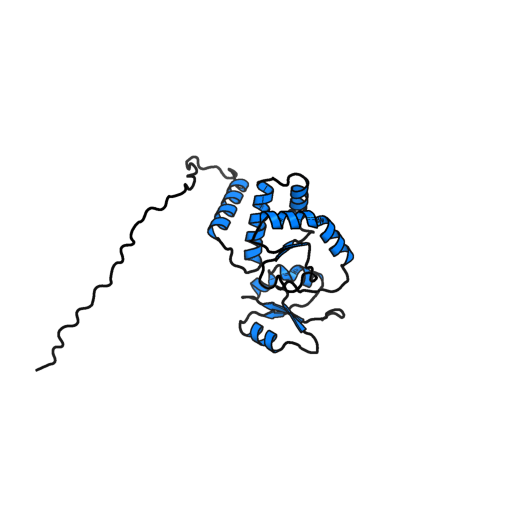.209 3.426 -10.560 1.00 86.12 139 PRO A C 1
ATOM 1113 O O . PRO A 1 139 ? 18.117 3.980 -10.488 1.00 86.12 139 PRO A O 1
ATOM 1116 N N . GLU A 1 140 ? 19.922 3.392 -11.689 1.00 88.56 140 GLU A N 1
ATOM 1117 C CA . GLU A 1 140 ? 19.489 3.958 -12.976 1.00 88.56 140 GLU A CA 1
ATOM 1118 C C . GLU A 1 140 ? 18.843 2.909 -13.904 1.00 88.56 140 GLU A C 1
ATOM 1120 O O . GLU A 1 140 ? 18.630 3.162 -15.090 1.00 88.56 140 GLU A O 1
ATOM 1125 N N . SER A 1 141 ? 18.555 1.701 -13.402 1.00 91.56 141 SER A N 1
ATOM 1126 C CA . SER A 1 141 ? 17.911 0.660 -14.205 1.00 91.56 141 SER A CA 1
ATOM 1127 C C . SER A 1 141 ? 16.502 1.083 -14.609 1.00 91.56 141 SER A C 1
ATOM 1129 O O . SER A 1 141 ? 15.591 1.178 -13.784 1.00 91.56 141 SER A O 1
ATOM 1131 N N . SER A 1 142 ? 16.309 1.244 -15.918 1.00 89.25 142 SER A N 1
ATOM 1132 C CA . SER A 1 142 ? 15.003 1.548 -16.498 1.00 89.25 142 SER A CA 1
ATOM 1133 C C . SER A 1 142 ? 13.969 0.449 -16.207 1.00 89.25 142 SER A C 1
ATOM 1135 O O . SER A 1 142 ? 12.785 0.733 -16.056 1.00 89.25 142 SER A O 1
ATOM 1137 N N . GLU A 1 143 ? 14.410 -0.805 -16.081 1.00 89.19 143 GLU A N 1
ATOM 1138 C CA . GLU A 1 143 ? 13.590 -1.961 -15.718 1.00 89.19 143 GLU A CA 1
ATOM 1139 C C . GLU A 1 143 ? 13.065 -1.831 -14.289 1.00 89.19 143 GLU A C 1
ATOM 1141 O O . GLU A 1 143 ? 11.863 -1.964 -14.069 1.00 89.19 143 GLU A O 1
ATOM 1146 N N . ALA A 1 144 ? 13.948 -1.545 -13.328 1.00 90.56 144 ALA A N 1
ATOM 1147 C CA . ALA A 1 144 ? 13.569 -1.392 -11.926 1.00 90.56 144 ALA A CA 1
ATOM 1148 C C . ALA A 1 144 ? 12.602 -0.214 -11.748 1.00 90.56 144 ALA A C 1
ATOM 1150 O O . ALA A 1 144 ? 11.581 -0.344 -11.075 1.00 90.56 144 ALA A O 1
ATOM 1151 N N . THR A 1 145 ? 12.879 0.903 -12.422 1.00 91.69 145 THR A N 1
ATOM 1152 C CA . THR A 1 145 ? 11.988 2.063 -12.492 1.00 91.69 145 THR A CA 1
ATOM 1153 C C . THR A 1 145 ? 10.600 1.696 -13.032 1.00 91.69 145 THR A C 1
ATOM 1155 O O . THR A 1 145 ? 9.597 2.018 -12.394 1.00 91.69 145 THR A O 1
ATOM 1158 N N . ARG A 1 146 ? 10.517 0.961 -14.154 1.00 89.88 146 ARG A N 1
ATOM 1159 C CA . ARG A 1 146 ? 9.231 0.498 -14.714 1.00 89.88 146 ARG A CA 1
ATOM 1160 C C . ARG A 1 146 ? 8.454 -0.375 -13.727 1.00 89.88 146 ARG A C 1
ATOM 1162 O O . ARG A 1 146 ? 7.236 -0.240 -13.622 1.00 89.88 146 ARG A O 1
ATOM 1169 N N . VAL A 1 147 ? 9.145 -1.251 -12.996 1.00 91.94 147 VAL A N 1
ATOM 1170 C CA . VAL A 1 147 ? 8.523 -2.099 -11.968 1.00 91.94 147 VAL A CA 1
ATOM 1171 C C . VAL A 1 147 ? 7.964 -1.258 -10.819 1.00 91.94 147 VAL A C 1
ATOM 1173 O O . VAL A 1 147 ? 6.861 -1.547 -10.368 1.00 91.94 147 VAL A O 1
ATOM 1176 N N . VAL A 1 148 ? 8.664 -0.209 -10.371 1.00 93.69 148 VAL A N 1
ATOM 1177 C CA . VAL A 1 148 ? 8.153 0.704 -9.328 1.00 93.69 148 VAL A CA 1
ATOM 1178 C C . VAL A 1 148 ? 6.886 1.421 -9.780 1.00 93.69 148 VAL A C 1
ATOM 1180 O O . VAL A 1 148 ? 5.907 1.435 -9.034 1.00 93.69 148 VAL A O 1
ATOM 1183 N N . ASP A 1 149 ? 6.876 1.979 -10.993 1.00 91.88 149 ASP A N 1
ATOM 1184 C CA . ASP A 1 149 ? 5.697 2.670 -11.526 1.00 91.88 149 ASP A CA 1
ATOM 1185 C C . ASP A 1 149 ? 4.488 1.731 -11.623 1.00 91.88 149 ASP A C 1
ATOM 1187 O O . ASP A 1 149 ? 3.390 2.081 -11.195 1.00 91.88 149 ASP A O 1
ATOM 1191 N N . LEU A 1 150 ? 4.687 0.515 -12.134 1.00 91.50 150 LEU A N 1
ATOM 1192 C CA . LEU A 1 150 ? 3.619 -0.477 -12.204 1.00 91.50 150 LEU A CA 1
ATOM 1193 C C . LEU A 1 150 ? 3.138 -0.912 -10.816 1.00 91.50 150 LEU A C 1
ATOM 1195 O O . LEU A 1 150 ? 1.937 -1.084 -10.603 1.00 91.50 150 LEU A O 1
ATOM 1199 N N . LEU A 1 151 ? 4.068 -1.145 -9.889 1.00 92.69 151 LEU A N 1
ATOM 1200 C CA . LEU A 1 151 ? 3.742 -1.554 -8.529 1.00 92.69 151 LEU A CA 1
ATOM 1201 C C . LEU A 1 151 ? 2.881 -0.485 -7.856 1.00 92.69 151 LEU A C 1
ATOM 1203 O O . LEU A 1 151 ? 1.881 -0.826 -7.230 1.00 92.69 151 LEU A O 1
ATOM 1207 N N . TYR A 1 152 ? 3.212 0.792 -8.056 1.00 93.25 152 TYR A N 1
ATOM 1208 C CA . TYR A 1 152 ? 2.398 1.911 -7.596 1.00 93.25 152 TYR A CA 1
ATOM 1209 C C . TYR A 1 152 ? 1.008 1.925 -8.247 1.00 93.25 152 TYR A C 1
ATOM 1211 O O . TYR A 1 152 ? 0.007 1.958 -7.534 1.00 93.25 152 TYR A O 1
ATOM 1219 N N . ASP A 1 153 ? 0.918 1.831 -9.576 1.00 91.81 153 ASP A N 1
ATOM 1220 C CA . ASP A 1 153 ? -0.373 1.853 -10.277 1.00 91.81 153 ASP A CA 1
ATOM 1221 C C . ASP A 1 153 ? -1.273 0.668 -9.860 1.00 91.81 153 ASP A C 1
ATOM 1223 O O . ASP A 1 153 ? -2.485 0.812 -9.687 1.00 91.81 153 ASP A O 1
ATOM 1227 N N . THR A 1 154 ? -0.672 -0.502 -9.625 1.00 90.31 154 THR A N 1
ATOM 1228 C CA . THR A 1 154 ? -1.365 -1.694 -9.114 1.00 90.31 154 THR A CA 1
ATOM 1229 C C . THR A 1 154 ? -1.839 -1.484 -7.675 1.00 90.31 154 THR A C 1
ATOM 1231 O O . THR A 1 154 ? -2.976 -1.828 -7.351 1.00 90.31 154 THR A O 1
ATOM 1234 N N . ALA A 1 155 ? -0.998 -0.883 -6.827 1.00 90.88 155 ALA A N 1
ATOM 1235 C CA . ALA A 1 155 ? -1.322 -0.582 -5.435 1.00 90.88 155 ALA A CA 1
ATOM 1236 C C . ALA A 1 155 ? -2.474 0.423 -5.307 1.00 90.88 155 ALA A C 1
ATOM 1238 O O . ALA A 1 155 ? -3.311 0.293 -4.412 1.00 90.88 155 ALA A O 1
ATOM 1239 N N . ILE A 1 156 ? -2.552 1.399 -6.216 1.00 89.81 156 ILE A N 1
ATOM 1240 C CA . ILE A 1 156 ? -3.656 2.361 -6.289 1.00 89.81 156 ILE A CA 1
ATOM 1241 C C . ILE A 1 156 ? -4.980 1.628 -6.510 1.00 89.81 156 ILE A C 1
ATOM 1243 O O . ILE A 1 156 ? -5.917 1.822 -5.736 1.00 89.81 156 ILE A O 1
ATOM 1247 N N . ILE A 1 157 ? -5.023 0.707 -7.475 1.00 89.12 157 ILE A N 1
ATOM 1248 C CA . ILE A 1 157 ? -6.225 -0.084 -7.761 1.00 89.12 157 ILE A CA 1
ATOM 1249 C C . ILE A 1 157 ? -6.579 -1.002 -6.591 1.00 89.12 157 ILE A C 1
ATOM 1251 O O . ILE A 1 157 ? -7.734 -1.036 -6.168 1.00 89.12 157 ILE A O 1
ATOM 1255 N N . SER A 1 158 ? -5.610 -1.745 -6.048 1.00 86.62 158 SER A N 1
ATOM 1256 C CA . SER A 1 158 ? -5.879 -2.687 -4.954 1.00 86.62 158 SER A CA 1
ATOM 1257 C C . SER A 1 158 ? -6.327 -1.994 -3.668 1.00 86.62 158 SER A C 1
ATOM 1259 O O . SER A 1 158 ? -7.037 -2.591 -2.865 1.00 86.62 158 SER A O 1
ATOM 1261 N N . SER A 1 159 ? -5.919 -0.740 -3.476 1.00 85.06 159 SER A N 1
ATOM 1262 C CA . SER A 1 159 ? -6.321 0.091 -2.338 1.00 85.06 159 SER A CA 1
ATOM 1263 C C . SER A 1 159 ? -7.675 0.780 -2.546 1.00 85.06 159 SER A C 1
ATOM 1265 O O . SER A 1 159 ? -8.112 1.524 -1.675 1.00 85.06 159 SER A O 1
ATOM 1267 N N . GLY A 1 160 ? -8.345 0.549 -3.683 1.00 82.94 160 GLY A N 1
ATOM 1268 C CA . GLY A 1 160 ? -9.659 1.119 -3.985 1.00 82.94 160 GLY A CA 1
ATOM 1269 C C . GLY A 1 160 ? -9.626 2.537 -4.562 1.00 82.94 160 GLY A C 1
ATOM 1270 O O . GLY A 1 160 ? -10.674 3.170 -4.671 1.00 82.94 160 GLY A O 1
ATOM 1271 N N . PHE A 1 161 ? -8.454 3.046 -4.951 1.00 84.81 161 PHE A N 1
ATOM 1272 C CA . PHE A 1 161 ? -8.322 4.335 -5.627 1.00 84.81 161 PHE A CA 1
ATOM 1273 C C . PHE A 1 161 ? -8.369 4.164 -7.148 1.00 84.81 161 PHE A C 1
ATOM 1275 O O . PHE A 1 161 ? -7.948 3.153 -7.712 1.00 84.81 161 PHE A O 1
ATOM 1282 N N . THR A 1 162 ? -8.846 5.194 -7.839 1.00 84.94 162 THR A N 1
ATOM 1283 C CA . THR A 1 162 ? -8.783 5.256 -9.300 1.00 84.94 162 THR A CA 1
ATOM 1284 C C . THR A 1 162 ? -7.406 5.759 -9.743 1.00 84.94 162 THR A C 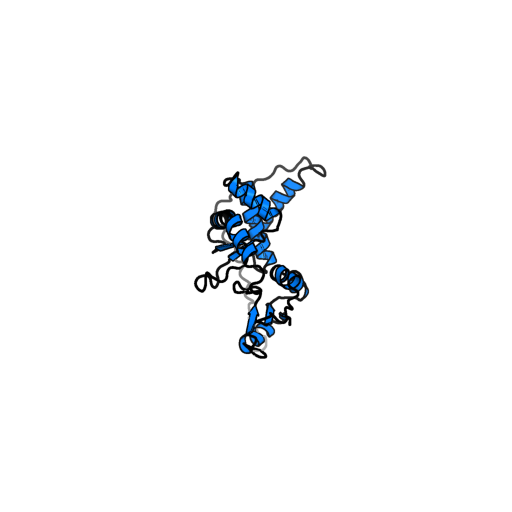1
ATOM 1286 O O . THR A 1 162 ? -6.971 6.802 -9.245 1.00 84.94 162 THR A O 1
ATOM 1289 N N . PRO A 1 163 ? -6.715 5.070 -10.670 1.00 85.50 163 PRO A N 1
ATOM 1290 C CA . PRO A 1 163 ? -5.468 5.570 -11.236 1.00 85.50 163 PRO A CA 1
ATOM 1291 C C . PRO A 1 163 ? -5.712 6.845 -12.042 1.00 85.50 163 PRO A C 1
ATOM 1293 O O . PRO A 1 163 ? -6.751 6.987 -12.687 1.00 85.50 163 PRO A O 1
ATOM 1296 N N . ASP A 1 164 ? -4.733 7.751 -12.024 1.00 84.25 164 ASP A N 1
ATOM 1297 C CA . ASP A 1 164 ? -4.846 9.058 -12.680 1.00 84.25 164 ASP A CA 1
ATOM 1298 C C . ASP A 1 164 ? -4.975 8.909 -14.215 1.00 84.25 164 ASP A C 1
ATOM 1300 O O . ASP A 1 164 ? -5.689 9.676 -14.857 1.00 84.25 164 ASP A O 1
ATOM 1304 N N . SER A 1 165 ? -4.342 7.879 -14.799 1.00 86.94 165 SER A N 1
ATOM 1305 C CA . SER A 1 165 ? -4.402 7.558 -16.233 1.00 86.94 165 SER A CA 1
ATOM 1306 C C . SER A 1 165 ? -4.591 6.046 -16.464 1.00 86.94 165 SER A C 1
ATOM 1308 O O . SER A 1 165 ? -3.617 5.290 -16.543 1.00 86.94 165 SER A O 1
ATOM 1310 N N . PRO A 1 166 ? -5.844 5.553 -16.578 1.00 87.19 166 PRO A N 1
ATOM 1311 C CA . PRO A 1 166 ? -6.121 4.133 -16.829 1.00 87.19 166 PRO A CA 1
ATOM 1312 C C . PRO A 1 166 ? -5.533 3.613 -18.150 1.00 87.19 166 PRO A C 1
ATOM 1314 O O . PRO A 1 166 ? -5.155 2.444 -18.243 1.00 87.19 166 PRO A O 1
ATOM 1317 N N . ALA A 1 167 ? -5.443 4.475 -19.168 1.00 88.94 167 ALA A N 1
ATOM 1318 C CA . ALA A 1 167 ? -4.897 4.120 -20.476 1.00 88.94 167 ALA A CA 1
ATOM 1319 C C . ALA A 1 167 ? -3.385 3.846 -20.410 1.00 88.94 167 ALA A C 1
ATOM 1321 O O . ALA A 1 167 ? -2.920 2.845 -20.955 1.00 88.94 167 ALA A O 1
ATOM 1322 N N . GLU A 1 168 ? -2.627 4.681 -19.694 1.00 88.31 168 GLU A N 1
ATOM 1323 C CA . GLU A 1 168 ? -1.187 4.474 -19.494 1.00 88.31 168 GLU A CA 1
ATOM 1324 C C . GLU A 1 168 ? -0.896 3.176 -18.747 1.00 88.31 168 GLU A C 1
ATOM 1326 O O . GLU A 1 168 ? -0.007 2.424 -19.147 1.00 88.31 168 GLU A O 1
ATOM 1331 N N . LEU A 1 169 ? -1.665 2.876 -17.697 1.00 89.25 169 LEU A N 1
ATOM 1332 C CA . LEU A 1 169 ? -1.538 1.605 -16.992 1.00 89.25 169 LEU A CA 1
ATOM 1333 C C . LEU A 1 169 ? -1.812 0.419 -17.926 1.00 89.25 169 LEU A C 1
ATOM 1335 O O . LEU A 1 169 ? -1.049 -0.547 -17.933 1.00 89.25 169 LEU A O 1
ATOM 1339 N N . GLY A 1 170 ? -2.865 0.501 -18.745 1.00 88.44 170 GLY A N 1
ATOM 1340 C CA . GLY A 1 170 ? -3.168 -0.512 -19.756 1.00 88.44 170 GLY A CA 1
ATOM 1341 C C . GLY A 1 170 ? -1.989 -0.757 -20.699 1.00 88.44 170 GLY A C 1
ATOM 1342 O O . GLY A 1 170 ? -1.584 -1.903 -20.887 1.00 88.44 170 GLY A O 1
ATOM 1343 N N . ASN A 1 171 ? -1.375 0.312 -21.211 1.00 89.62 171 ASN A N 1
ATOM 1344 C CA . ASN A 1 171 ? -0.210 0.224 -22.093 1.00 89.62 171 ASN A CA 1
ATOM 1345 C C . ASN A 1 171 ? 0.988 -0.451 -21.410 1.00 89.62 171 ASN A C 1
ATOM 1347 O O . ASN A 1 171 ? 1.555 -1.388 -21.972 1.00 89.62 171 ASN A O 1
ATOM 1351 N N . LYS A 1 172 ? 1.319 -0.067 -20.169 1.00 89.12 172 LYS A N 1
ATOM 1352 C CA . LYS A 1 172 ? 2.390 -0.717 -19.388 1.00 89.12 172 LYS A CA 1
ATOM 1353 C C . LYS A 1 172 ? 2.129 -2.215 -19.203 1.00 89.12 172 LYS A C 1
ATOM 1355 O O . LYS A 1 172 ? 3.041 -3.034 -19.324 1.00 89.12 172 LYS A O 1
ATOM 1360 N N . ILE A 1 173 ? 0.879 -2.589 -18.920 1.00 89.06 173 ILE A N 1
AT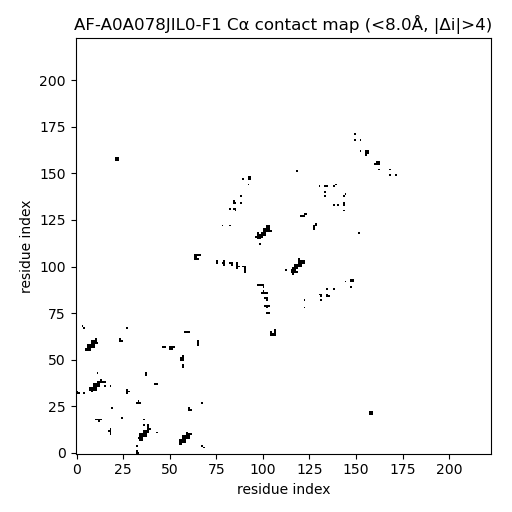OM 1361 C CA . ILE A 1 173 ? 0.472 -3.991 -18.777 1.00 89.06 173 ILE A CA 1
ATOM 1362 C C . ILE A 1 173 ? 0.648 -4.738 -20.104 1.00 89.06 173 ILE A C 1
ATOM 1364 O O . ILE A 1 173 ? 1.222 -5.830 -20.112 1.00 89.06 173 ILE A O 1
ATOM 1368 N N . TYR A 1 174 ? 0.211 -4.155 -21.223 1.00 88.31 174 TYR A N 1
ATOM 1369 C CA . TYR A 1 174 ? 0.373 -4.760 -22.545 1.00 88.31 174 TYR A CA 1
ATOM 1370 C C . TYR A 1 174 ? 1.840 -4.958 -22.925 1.00 88.31 174 TYR A C 1
ATOM 1372 O O . TYR A 1 174 ? 2.192 -6.029 -23.417 1.00 88.31 174 TYR A O 1
ATOM 1380 N N . GLU A 1 175 ? 2.712 -3.989 -22.647 1.00 86.50 175 GLU A N 1
ATOM 1381 C CA . GLU A 1 175 ? 4.152 -4.107 -22.900 1.00 86.50 175 GLU A CA 1
ATOM 1382 C C . GLU A 1 175 ? 4.780 -5.271 -22.124 1.00 86.50 175 GLU A C 1
ATOM 1384 O O . GLU A 1 175 ? 5.512 -6.086 -22.692 1.00 86.50 175 GLU A O 1
ATOM 1389 N N . MET A 1 176 ? 4.460 -5.414 -20.837 1.00 83.81 176 MET A N 1
ATOM 1390 C CA . MET A 1 176 ? 4.948 -6.544 -20.042 1.00 83.81 176 MET A CA 1
ATOM 1391 C C . MET A 1 176 ? 4.390 -7.882 -20.504 1.00 83.81 176 MET A C 1
ATOM 1393 O O . MET A 1 176 ? 5.130 -8.866 -20.557 1.00 83.81 176 MET A O 1
ATOM 1397 N N . MET A 1 177 ? 3.101 -7.937 -20.849 1.00 85.19 177 MET A N 1
ATOM 1398 C CA . MET A 1 177 ? 2.504 -9.142 -21.415 1.00 85.19 177 MET A CA 1
ATOM 1399 C C . MET A 1 177 ? 3.199 -9.510 -22.724 1.00 85.19 177 MET A C 1
ATOM 1401 O O . MET A 1 177 ? 3.552 -10.671 -22.908 1.00 85.19 177 MET A O 1
ATOM 1405 N N . ALA A 1 178 ? 3.480 -8.541 -23.596 1.00 85.50 178 ALA A N 1
ATOM 1406 C CA . ALA A 1 178 ? 4.205 -8.770 -24.839 1.00 85.50 178 ALA A CA 1
ATOM 1407 C C . ALA A 1 178 ? 5.628 -9.299 -24.589 1.00 85.50 178 ALA A C 1
ATOM 1409 O O . ALA A 1 178 ? 6.045 -10.252 -25.249 1.00 85.50 178 ALA A O 1
ATOM 1410 N N . MET A 1 179 ? 6.348 -8.755 -23.602 1.00 82.44 179 MET A N 1
ATOM 1411 C CA . MET A 1 179 ? 7.668 -9.257 -23.198 1.00 82.44 179 MET A CA 1
ATOM 1412 C C . MET A 1 179 ? 7.606 -10.687 -22.635 1.00 82.44 179 MET A C 1
ATOM 1414 O O . MET A 1 179 ? 8.438 -11.522 -22.987 1.00 82.44 179 MET A O 1
ATOM 1418 N N . ALA A 1 180 ? 6.611 -10.999 -21.799 1.00 83.44 180 ALA A N 1
ATOM 1419 C CA . ALA A 1 180 ? 6.462 -12.313 -21.168 1.00 83.44 180 ALA A CA 1
ATOM 1420 C C . ALA A 1 180 ? 5.942 -13.402 -22.128 1.00 83.44 180 ALA A C 1
ATOM 1422 O O . ALA A 1 180 ? 6.306 -14.577 -22.013 1.00 83.44 180 ALA A O 1
ATOM 1423 N N . VAL A 1 181 ? 5.074 -13.017 -23.067 1.00 84.81 181 VAL A N 1
ATOM 1424 C CA . VAL A 1 181 ? 4.463 -13.898 -24.074 1.00 84.81 181 VAL A CA 1
ATOM 1425 C C . VAL A 1 181 ? 5.351 -14.046 -25.311 1.00 84.81 181 VAL A C 1
ATOM 1427 O O . VAL A 1 181 ? 5.200 -15.032 -26.029 1.00 84.81 181 VAL A O 1
ATOM 1430 N N . GLY A 1 182 ? 6.280 -13.113 -25.548 1.00 71.50 182 GLY A N 1
ATOM 1431 C CA . GLY A 1 182 ? 7.148 -12.987 -26.723 1.00 71.50 182 GLY A CA 1
ATOM 1432 C C . GLY A 1 182 ? 7.400 -14.280 -27.507 1.00 71.50 182 GLY A C 1
ATOM 1433 O O . GLY A 1 182 ? 8.304 -15.050 -27.194 1.00 71.50 182 GLY A O 1
ATOM 1434 N N . GLY A 1 183 ? 6.589 -14.510 -28.547 1.00 63.06 183 GLY A N 1
ATOM 1435 C CA . GLY A 1 183 ? 6.750 -15.606 -29.513 1.00 63.06 183 GLY A CA 1
ATOM 1436 C C . GLY A 1 183 ? 6.420 -17.019 -29.012 1.00 63.06 183 GLY A C 1
ATOM 1437 O O . GLY A 1 183 ? 6.557 -17.972 -29.776 1.00 63.06 183 GLY A O 1
ATOM 1438 N N . ARG A 1 184 ? 5.947 -17.179 -27.771 1.00 63.84 184 ARG A N 1
ATOM 1439 C CA . ARG A 1 184 ? 5.743 -18.482 -27.110 1.00 63.84 184 ARG A CA 1
ATOM 1440 C C . ARG A 1 184 ? 4.659 -19.354 -27.761 1.00 63.84 184 ARG A C 1
ATOM 1442 O O . ARG A 1 184 ? 4.662 -20.567 -27.570 1.00 63.84 184 ARG A O 1
ATOM 1449 N N . TRP A 1 185 ? 3.786 -18.747 -28.566 1.00 66.75 185 TRP A N 1
ATOM 1450 C CA . TRP A 1 185 ? 2.721 -19.418 -29.326 1.00 66.75 185 TRP A CA 1
ATOM 1451 C C . TRP A 1 185 ? 2.744 -19.116 -30.833 1.00 66.75 185 TRP A C 1
ATOM 1453 O O . TRP A 1 185 ? 1.742 -19.308 -31.513 1.00 66.75 185 TRP A O 1
ATOM 1463 N N . GLY A 1 186 ? 3.898 -18.697 -31.364 1.00 56.31 186 GLY A N 1
ATOM 1464 C CA . GLY A 1 186 ? 4.053 -18.333 -32.772 1.00 56.31 186 GLY A CA 1
ATOM 1465 C C . GLY A 1 186 ? 3.675 -16.875 -33.016 1.00 56.31 186 GLY A C 1
ATOM 1466 O O . GLY A 1 186 ? 2.568 -16.433 -32.723 1.00 56.31 186 GLY A O 1
ATOM 1467 N N . ARG A 1 187 ? 4.627 -16.100 -33.533 1.00 57.25 187 ARG A N 1
ATOM 1468 C CA . ARG A 1 187 ? 4.360 -14.752 -34.032 1.00 57.25 187 ARG A CA 1
ATOM 1469 C C . ARG A 1 187 ? 3.626 -14.934 -35.360 1.00 57.25 187 ARG A C 1
ATOM 1471 O O . ARG A 1 187 ? 4.154 -15.613 -36.237 1.00 57.25 187 ARG A O 1
ATOM 1478 N N . VAL A 1 188 ? 2.422 -14.386 -35.507 1.00 58.97 188 VAL A N 1
ATOM 1479 C CA . VAL A 1 188 ? 1.839 -14.239 -36.846 1.00 58.97 188 VAL A CA 1
ATOM 1480 C C . VAL A 1 188 ? 2.750 -13.245 -37.562 1.00 58.97 188 VAL A C 1
ATOM 1482 O O . VAL A 1 188 ? 2.830 -12.082 -37.170 1.00 58.97 188 VAL A O 1
ATOM 1485 N N . GLU A 1 189 ? 3.551 -13.723 -38.511 1.00 41.94 189 GLU A N 1
ATOM 1486 C CA . GLU A 1 189 ? 4.357 -12.852 -39.364 1.00 41.94 189 GLU A CA 1
ATOM 1487 C C . GLU A 1 189 ? 3.388 -11.964 -40.151 1.00 41.94 189 GLU A C 1
ATOM 1489 O O . GLU A 1 189 ? 2.674 -12.459 -41.022 1.00 41.94 189 GLU A O 1
ATOM 1494 N N . GLY A 1 190 ? 3.296 -10.675 -39.805 1.00 48.44 190 GLY A N 1
ATOM 1495 C CA . GLY A 1 190 ? 2.425 -9.760 -40.546 1.00 48.44 190 GLY A CA 1
ATOM 1496 C C . GLY A 1 190 ? 1.981 -8.461 -39.881 1.00 48.44 190 GLY A C 1
ATOM 1497 O O . GLY A 1 190 ? 1.330 -7.681 -40.563 1.00 48.44 190 GLY A O 1
ATOM 1498 N N . GLU A 1 191 ? 2.315 -8.176 -38.621 1.00 39.75 191 GLU A N 1
ATOM 1499 C CA . GLU A 1 191 ? 1.996 -6.867 -38.029 1.00 39.75 191 GLU A CA 1
ATOM 1500 C C . GLU A 1 191 ? 3.273 -6.194 -37.523 1.00 39.75 191 GLU A C 1
ATOM 1502 O O . GLU A 1 191 ? 3.808 -6.497 -36.453 1.00 39.75 191 GLU A O 1
ATOM 1507 N N . GLU A 1 192 ? 3.803 -5.305 -38.366 1.00 36.94 192 GLU A N 1
ATOM 1508 C CA . GLU A 1 192 ? 4.746 -4.276 -37.947 1.00 36.94 192 GLU A CA 1
ATOM 1509 C C . GLU A 1 192 ? 4.088 -3.447 -36.842 1.00 36.94 192 GLU A C 1
ATOM 1511 O O . GLU A 1 192 ? 2.943 -3.011 -36.967 1.00 36.94 192 GLU A O 1
ATOM 1516 N N . SER A 1 193 ? 4.811 -3.240 -35.743 1.00 37.19 193 SER A N 1
ATOM 1517 C CA . SER A 1 193 ? 4.376 -2.351 -34.676 1.00 37.19 193 SER A CA 1
ATOM 1518 C C . SER A 1 193 ? 4.238 -0.940 -35.241 1.00 37.19 193 SER A C 1
ATOM 1520 O O . SER A 1 193 ? 5.242 -0.259 -35.460 1.00 37.19 193 SER A O 1
ATOM 1522 N N . SER A 1 194 ? 3.010 -0.478 -35.456 1.00 33.91 194 SER A N 1
ATOM 1523 C CA . SER A 1 194 ? 2.755 0.948 -35.591 1.00 33.91 194 SER A CA 1
ATOM 1524 C C . SER A 1 194 ? 3.031 1.580 -34.230 1.00 33.91 194 SER A C 1
ATOM 1526 O O . SER A 1 194 ? 2.219 1.490 -33.309 1.00 33.91 194 SER A O 1
ATOM 1528 N N . SER A 1 195 ? 4.211 2.181 -34.096 1.00 32.69 195 SER A N 1
ATOM 1529 C CA . SER A 1 195 ? 4.488 3.174 -33.068 1.00 32.69 195 SER A CA 1
ATOM 1530 C C . SER A 1 195 ? 3.357 4.198 -33.092 1.00 32.69 195 SER A C 1
ATOM 1532 O O . SER A 1 195 ? 3.126 4.826 -34.129 1.00 32.69 195 SER A O 1
ATOM 1534 N N . VAL A 1 196 ? 2.639 4.340 -31.980 1.00 35.31 196 VAL A N 1
ATOM 1535 C CA . VAL A 1 196 ? 1.673 5.423 -31.791 1.00 35.31 196 VAL A CA 1
ATOM 1536 C C . VAL A 1 196 ? 2.480 6.719 -31.793 1.00 35.31 196 VAL A C 1
ATOM 1538 O O . VAL A 1 196 ? 3.136 7.056 -30.812 1.00 35.31 196 VAL A O 1
ATOM 1541 N N . GLY A 1 197 ? 2.532 7.362 -32.957 1.00 30.33 197 GLY A N 1
ATOM 1542 C CA . GLY A 1 197 ? 3.156 8.659 -33.145 1.00 30.33 197 GLY A CA 1
ATOM 1543 C C . GLY A 1 197 ? 2.306 9.746 -32.503 1.00 30.33 197 GLY A C 1
ATOM 1544 O O . GLY A 1 197 ? 1.078 9.714 -32.593 1.00 30.33 197 GLY A O 1
ATOM 1545 N N . GLU A 1 198 ? 2.989 10.697 -31.870 1.00 40.03 198 GLU A N 1
ATOM 1546 C CA . GLU A 1 198 ? 2.455 12.002 -31.494 1.00 40.03 198 GLU A CA 1
ATOM 1547 C C . GLU A 1 198 ? 1.676 12.607 -32.671 1.00 40.03 198 GLU A C 1
ATOM 1549 O O . GLU A 1 198 ? 2.228 12.874 -33.742 1.00 40.03 198 GLU A O 1
ATOM 1554 N N . GLY A 1 199 ? 0.371 12.780 -32.473 1.00 29.52 199 GLY A N 1
ATOM 1555 C CA . GLY A 1 199 ? -0.509 13.519 -33.365 1.00 29.52 199 GLY A CA 1
ATOM 1556 C C . GLY A 1 199 ? -0.664 14.943 -32.853 1.00 29.52 199 GLY A C 1
ATOM 1557 O O . GLY A 1 199 ? -1.416 15.177 -31.913 1.00 29.52 199 GLY A O 1
ATOM 1558 N N . ASP A 1 200 ? 0.083 15.842 -33.486 1.00 28.83 200 ASP A N 1
ATOM 1559 C CA . ASP A 1 200 ? -0.004 17.303 -33.445 1.00 28.83 200 ASP A CA 1
ATOM 1560 C C . ASP A 1 200 ? -1.468 17.796 -33.439 1.00 28.83 200 ASP A C 1
ATOM 1562 O O . ASP A 1 200 ? -2.284 17.381 -34.269 1.00 28.83 200 ASP A O 1
ATOM 1566 N N . GLU A 1 201 ? -1.787 18.694 -32.503 1.00 37.28 201 GLU A N 1
ATOM 1567 C CA . GLU A 1 201 ? -3.033 19.462 -32.459 1.00 37.28 201 GLU A CA 1
ATOM 1568 C C . GLU A 1 201 ? -3.228 20.233 -33.771 1.00 37.28 201 GLU A C 1
ATOM 1570 O O . GLU A 1 201 ? -2.513 21.197 -34.044 1.00 37.28 201 GLU A O 1
ATOM 1575 N N . LYS A 1 202 ? -4.253 19.876 -34.554 1.00 31.12 202 LYS A N 1
ATOM 1576 C CA . LYS A 1 202 ? -4.915 20.827 -35.454 1.00 31.12 202 LYS A CA 1
ATOM 1577 C C . LYS A 1 202 ? -6.425 20.665 -35.411 1.00 31.12 202 LYS A C 1
ATOM 1579 O O . LYS A 1 202 ? -6.960 19.601 -35.708 1.00 31.12 202 LYS A O 1
ATOM 1584 N N . ASP A 1 203 ? -7.048 21.778 -35.041 1.00 36.09 203 ASP A N 1
ATOM 1585 C CA . ASP A 1 203 ? -8.473 22.068 -34.961 1.00 36.09 203 ASP A CA 1
ATOM 1586 C C . ASP A 1 203 ? -9.318 21.352 -36.023 1.00 36.09 203 ASP A C 1
ATOM 1588 O O . ASP A 1 203 ? -9.229 21.628 -37.221 1.00 36.09 203 ASP A O 1
ATOM 1592 N N . GLY A 1 204 ? -10.190 20.461 -35.554 1.00 29.95 204 GLY A N 1
ATOM 1593 C CA . GLY A 1 204 ? -11.371 20.014 -36.278 1.00 29.95 204 GLY A CA 1
ATOM 1594 C C . GLY A 1 204 ? -12.598 20.474 -35.504 1.00 29.95 204 GLY A C 1
ATOM 1595 O O . GLY A 1 204 ? -12.916 19.902 -34.463 1.00 29.95 204 GLY A O 1
ATOM 1596 N N . GLU A 1 205 ? -13.253 21.531 -35.983 1.00 32.22 205 GLU A N 1
ATOM 1597 C CA . GLU A 1 205 ? -14.519 22.026 -35.444 1.00 32.22 205 GLU A CA 1
ATOM 1598 C C . GLU A 1 205 ? -15.547 20.885 -35.389 1.00 32.22 205 GLU A C 1
ATOM 1600 O O . GLU A 1 205 ? -15.856 20.247 -36.396 1.00 32.22 205 GLU A O 1
ATOM 1605 N N . ALA A 1 206 ? -16.065 20.609 -34.192 1.00 34.38 206 ALA A N 1
ATOM 1606 C CA . ALA A 1 206 ? -17.160 19.674 -34.002 1.00 34.38 206 ALA A CA 1
ATOM 1607 C C . ALA A 1 206 ? -18.441 20.278 -34.594 1.00 34.38 206 ALA A C 1
ATOM 1609 O O . ALA A 1 206 ? -18.941 21.293 -34.107 1.00 34.38 206 ALA A O 1
ATOM 1610 N N . GLU A 1 207 ? -18.977 19.656 -35.642 1.00 36.84 207 GLU A N 1
ATOM 1611 C CA . GLU A 1 207 ? -20.256 20.042 -36.234 1.00 36.84 207 GLU A CA 1
ATOM 1612 C C . GLU A 1 207 ? -21.389 19.712 -35.244 1.00 36.84 207 GLU A C 1
ATOM 1614 O O . GLU A 1 207 ? -21.784 18.559 -35.054 1.00 36.84 207 GLU A O 1
ATOM 1619 N N . VAL A 1 208 ? -21.879 20.741 -34.549 1.00 39.38 208 VAL A N 1
ATOM 1620 C CA . VAL A 1 208 ? -23.052 20.665 -33.675 1.00 39.38 208 VAL A CA 1
ATOM 1621 C C . VAL A 1 208 ? -24.290 20.592 -34.565 1.00 39.38 208 VAL A C 1
ATOM 1623 O O . VAL A 1 208 ? -24.708 21.588 -35.149 1.00 39.38 208 VAL A O 1
ATOM 1626 N N . VAL A 1 209 ? -24.889 19.407 -34.678 1.00 49.47 209 VAL A N 1
ATOM 1627 C CA . VAL A 1 209 ? -26.194 19.247 -35.329 1.00 49.47 209 VAL A CA 1
ATOM 1628 C C . VAL A 1 209 ? -27.269 19.762 -34.373 1.00 49.47 209 VAL A C 1
ATOM 1630 O O . VAL A 1 209 ? -27.597 19.104 -33.383 1.00 49.47 209 VAL A O 1
ATOM 1633 N N . GLU A 1 210 ? -27.807 20.949 -34.651 1.00 42.22 210 GLU A N 1
ATOM 1634 C CA . GLU A 1 210 ? -28.921 21.506 -33.882 1.00 42.22 210 GLU A CA 1
ATOM 1635 C C . GLU A 1 210 ? -30.213 20.691 -34.097 1.00 42.22 210 GLU A C 1
ATOM 1637 O O . GLU A 1 210 ? -30.544 20.327 -35.233 1.00 42.22 210 GLU A O 1
ATOM 1642 N N . PRO A 1 211 ? -30.979 20.391 -33.032 1.00 41.88 211 PRO A N 1
ATOM 1643 C CA . PRO A 1 211 ? -32.260 19.710 -33.159 1.00 41.88 211 PRO A CA 1
ATOM 1644 C C . PRO A 1 211 ? -33.284 20.630 -33.836 1.00 41.88 211 PRO A C 1
ATOM 1646 O O . PRO A 1 211 ? -33.559 21.731 -33.367 1.00 41.88 211 PRO A O 1
ATOM 1649 N N . SER A 1 212 ? -33.875 20.164 -34.938 1.00 49.53 212 SER A N 1
ATOM 1650 C CA . SER A 1 212 ? -34.874 20.908 -35.711 1.00 49.53 212 SER A CA 1
ATOM 1651 C C . SER A 1 212 ? -36.091 21.294 -34.861 1.00 49.53 212 SER A C 1
ATOM 1653 O O . SER A 1 212 ? -36.759 20.420 -34.301 1.00 49.53 212 SER A O 1
ATOM 1655 N N . GLU A 1 213 ? -36.412 22.588 -34.818 1.00 41.44 213 GLU A N 1
ATOM 1656 C CA . GLU A 1 213 ? -37.589 23.123 -34.135 1.00 41.44 213 GLU A CA 1
ATOM 1657 C C . GLU A 1 213 ? -38.895 22.569 -34.733 1.00 41.44 213 GLU A C 1
ATOM 1659 O O . GLU A 1 213 ? -39.166 22.663 -35.934 1.00 41.44 213 GLU A O 1
ATOM 1664 N N . VAL A 1 214 ? -39.735 21.996 -33.870 1.00 43.75 214 VAL A N 1
ATOM 1665 C CA . VAL A 1 214 ? -41.093 21.561 -34.204 1.00 43.75 214 VAL A CA 1
ATOM 1666 C C . VAL A 1 214 ? -41.957 22.810 -34.398 1.00 43.75 214 VAL A C 1
ATOM 1668 O O . VAL A 1 214 ? -42.313 23.479 -33.430 1.00 43.75 214 VAL A O 1
ATOM 1671 N N . ARG A 1 215 ? -42.307 23.137 -35.649 1.00 40.88 215 ARG A N 1
ATOM 1672 C CA . ARG A 1 215 ? -43.281 24.196 -35.959 1.00 40.88 215 ARG A CA 1
ATOM 1673 C C . ARG A 1 215 ? -44.655 23.825 -35.399 1.00 40.88 215 ARG A C 1
ATOM 1675 O O . ARG A 1 215 ? -45.316 22.930 -35.920 1.00 40.88 215 ARG A O 1
ATOM 1682 N N . ALA A 1 216 ? -45.094 24.544 -34.375 1.00 51.38 216 ALA A N 1
ATOM 1683 C CA . ALA A 1 216 ? -46.463 24.507 -33.888 1.00 51.38 216 ALA A CA 1
ATOM 1684 C C . ALA A 1 216 ? -47.260 25.656 -34.514 1.00 51.38 216 ALA A C 1
ATOM 1686 O O . ALA A 1 216 ? -47.317 26.727 -33.930 1.00 51.38 216 ALA A O 1
ATOM 1687 N N . GLU A 1 217 ? -47.884 25.444 -35.677 1.00 45.91 217 GLU A N 1
ATOM 1688 C CA . GLU A 1 217 ? -48.929 26.351 -36.180 1.00 45.91 217 GLU A CA 1
ATOM 1689 C C . GLU A 1 217 ? -49.997 25.583 -36.969 1.00 45.91 217 GLU A C 1
ATOM 1691 O O . GLU A 1 217 ? -49.835 25.277 -38.149 1.00 45.91 217 GLU A O 1
ATOM 1696 N N . SER A 1 218 ? -51.085 25.214 -36.287 1.00 49.84 218 SER A N 1
ATOM 1697 C CA . SER A 1 218 ? -52.465 25.678 -36.543 1.00 49.84 218 SER A CA 1
ATOM 1698 C C . SER A 1 218 ? -53.457 24.760 -35.811 1.00 49.84 218 SER A C 1
ATOM 1700 O O . SER A 1 218 ? -53.718 23.631 -36.220 1.00 49.84 218 SER A O 1
ATOM 1702 N N . ASP A 1 219 ? -53.971 25.249 -34.680 1.00 58.38 219 ASP A N 1
ATOM 1703 C CA . ASP A 1 219 ? -55.042 24.624 -33.898 1.00 58.38 219 ASP A CA 1
ATOM 1704 C C . ASP A 1 219 ? -56.389 24.831 -34.626 1.00 58.38 219 ASP A C 1
ATOM 1706 O O . ASP A 1 219 ? -56.763 25.980 -34.869 1.00 58.38 219 ASP A O 1
ATOM 1710 N N . PRO A 1 220 ? -57.119 23.771 -35.021 1.00 57.53 220 PRO A N 1
ATOM 1711 C CA . PRO A 1 220 ? -58.313 23.885 -35.859 1.00 57.53 220 PRO A CA 1
ATOM 1712 C C . PRO A 1 220 ? -59.602 24.243 -35.086 1.00 57.53 220 PRO A C 1
ATOM 1714 O O . PRO A 1 220 ? -60.693 23.953 -35.572 1.00 57.53 220 PRO A O 1
ATOM 1717 N N . TRP A 1 221 ? -59.507 24.861 -33.901 1.00 59.62 221 TRP A N 1
ATOM 1718 C CA . TRP A 1 221 ? -60.657 25.195 -33.040 1.00 59.62 221 TRP A CA 1
ATOM 1719 C C . TRP A 1 221 ? -60.747 26.677 -32.636 1.00 59.62 221 TRP A C 1
ATOM 1721 O O . TRP A 1 221 ? -61.140 26.992 -31.511 1.00 59.62 221 TRP A O 1
ATOM 1731 N N . GLN A 1 222 ? -60.431 27.600 -33.547 1.00 51.88 222 GLN A N 1
ATOM 1732 C CA . GLN A 1 222 ? -60.856 29.001 -33.426 1.00 51.88 222 GLN A CA 1
ATOM 1733 C C . GLN A 1 222 ? -61.649 29.421 -34.674 1.00 51.88 222 GLN A C 1
ATOM 1735 O O . GLN A 1 222 ? -61.066 29.645 -35.731 1.00 51.88 222 GLN A O 1
ATOM 1740 N N . ASP A 1 223 ? -62.971 29.480 -34.459 1.00 46.38 223 ASP A N 1
ATOM 1741 C CA . ASP A 1 223 ? -64.113 29.946 -35.276 1.00 46.38 223 ASP A CA 1
ATOM 1742 C C . ASP A 1 223 ? -64.439 29.264 -36.622 1.00 46.38 223 ASP A C 1
ATOM 1744 O O . ASP A 1 223 ? -63.788 29.535 -37.656 1.00 46.38 223 ASP A O 1
#

Radius of gyration: 26.04 Å; Cα contacts (8 Å, |Δi|>4): 180; chains: 1; bounding box: 88×49×67 Å

InterPro domains:
  IPR001404 Heat shock protein Hsp90 family [PF00183] (1-102)
  IPR001404 Heat shock protein Hsp90 family [PTHR11528] (1-102)
  IPR020568 Ribosomal protein uS5 domain 2-type superfamily [SSF54211] (1-64)
  IPR037196 HSP90, C-terminal domain [G3DSA:1.20.120.790] (97-180)
  IPR037196 HSP90, C-terminal domain [SSF110942] (86-177)

Sequence (223 aa):
MGENQKAIYYLVTDSLKSAKSAPFLEKLIQKDIEVLYLVEPIDEVAIQNLQTYKEKKFVDISKEDLELGDEDEVKEREAKQEFNLLCDWMKQQLGDKVAKAQALGDTSSLEFMRGRRILEINPDHPIIKDLNAACKNAPESSEATRVVDLLYDTAIISSGFTPDSPAELGNKIYEMMAMAVGGRWGRVEGEESSSVGEGDEKDGEAEVVEPSEVRAESDPWQD

Organism: Brassica napus (NCBI:txid3708)

Foldseek 3Di:
DDPPDQAAEEEEDQDPVLVVLAPLCPVCVVVVHDYHYHNDPVSVVVLVVVQDDPNHGYDYSLDLQDDPDDPCVVVQVVLQVLCVLVFVLLCVLCPQQAPGETADRDCPPDDPCVPGHYHYDDSVDPLSVVLSVCCVPPSPDPVSSLVSVLVSCVNCVSSPHDDPDPVVNVVSVVVVCCVVCVQVPHDPPDDDDPDPDDDDDDDDDDPDDDDDDDDDDDDPPDD

Nearest PDB structures (foldseek):
  8qmo-assembly1_A  TM=8.985E-01  e=1.786E-15  Homo sapiens
  7rxz-assembly2_C  TM=9.050E-01  e=5.211E-15  Homo sapiens
  8gae-assembly1_A  TM=9.069E-01  e=3.647E-15  Homo sapiens
  8eoa-assembly1_A  TM=8.957E-01  e=1.712E-14  Homo sapiens
  5tvw-assembly1_A  TM=4.834E-01  e=5.675E-10  Danio rerio

Mean predicted aligned error: 13.24 Å

Solvent-accessible surface area (backbone atoms only — not comparable to full-atom values): 14177 Å² total; per-residue (Å²): 133,60,96,85,62,74,57,46,39,29,43,83,38,87,35,76,68,56,52,76,68,33,72,68,46,56,69,36,57,77,68,72,51,78,67,47,80,34,52,52,84,62,45,58,58,50,53,67,71,55,50,54,57,95,91,22,40,69,40,56,51,88,45,72,77,64,82,84,71,78,90,51,57,68,60,50,50,52,47,34,64,73,41,42,66,40,24,54,50,51,34,62,74,49,39,88,73,34,78,43,42,37,52,53,84,69,68,84,74,71,75,86,53,74,96,54,48,67,46,73,44,61,77,86,41,67,69,50,48,52,47,44,50,37,52,74,76,43,70,82,38,66,66,60,52,51,50,51,56,49,51,50,53,51,48,35,48,64,72,74,42,81,60,98,52,66,66,59,52,50,51,57,50,49,53,50,49,48,67,77,50,61,60,78,85,63,69,76,89,82,73,79,81,78,73,86,67,90,78,79,92,72,92,73,84,78,84,78,81,76,81,80,80,81,84,86,83,82,79,94,83,77,133

pLDDT: mean 77.36, std 18.64, range [28.83, 94.75]